Protein 3BWT (pdb70)

Structure (mmCIF, N/CA/C/O backbone):
data_3BWT
#
_entry.id   3BWT
#
_cell.length_a   54.188
_cell.length_b   137.657
_cell.length_c   137.542
_cell.angle_alpha   90.00
_cell.angle_beta   90.00
_cell.angle_gamma   90.00
#
_symmetry.space_group_name_H-M   'C 2 2 21'
#
loop_
_entity.id
_entity.type
_entity.pdbx_description
1 polymer 'Protein PUF4'
2 water water
#
loop_
_atom_site.group_PDB
_atom_site.id
_atom_site.type_symbol
_atom_site.label_atom_id
_atom_site.label_alt_id
_atom_site.label_comp_id
_atom_site.label_asym_id
_atom_site.label_entity_id
_atom_site.label_seq_id
_atom_site.pdbx_PDB_ins_code
_atom_site.Cartn_x
_atom_site.Cartn_y
_atom_site.Cartn_z
_atom_site.occupancy
_atom_site.B_iso_or_equiv
_atom_site.auth_seq_id
_atom_site.auth_comp_id
_atom_site.auth_asym_id
_atom_site.auth_atom_id
_atom_site.pdbx_PDB_model_num
ATOM 1 N N . SER A 1 1 ? 39.500 20.494 -4.535 1.00 47.05 554 SER A N 1
ATOM 2 C CA . SER A 1 1 ? 38.428 20.758 -5.487 1.00 57.99 554 SER A CA 1
ATOM 3 C C . SER A 1 1 ? 38.345 22.245 -5.843 1.00 67.37 554 SER A C 1
ATOM 4 O O . SER A 1 1 ? 39.230 23.032 -5.491 1.00 54.56 554 SER A O 1
ATOM 7 N N . ARG A 1 2 ? 37.275 22.619 -6.540 1.00 51.90 555 ARG A N 1
ATOM 8 C CA . ARG A 1 2 ? 37.060 24.000 -6.962 1.00 48.31 555 ARG A CA 1
ATOM 9 C C . ARG A 1 2 ? 36.919 24.984 -5.793 1.00 44.11 555 ARG A C 1
ATOM 10 O O . ARG A 1 2 ? 37.195 26.176 -5.936 1.00 37.59 555 ARG A O 1
ATOM 18 N N . PHE A 1 3 ? 36.487 24.488 -4.641 1.00 34.02 556 PHE A N 1
ATOM 19 C CA . PHE A 1 3 ? 36.101 25.374 -3.552 1.00 35.13 556 PHE A CA 1
ATOM 20 C C . PHE A 1 3 ? 37.074 25.335 -2.379 1.00 39.03 556 PHE A C 1
ATOM 21 O O . PHE A 1 3 ? 36.790 25.884 -1.312 1.00 44.98 556 PHE A O 1
ATOM 29 N N . ALA A 1 4 ? 38.216 24.683 -2.568 1.00 41.35 557 ALA A N 1
ATOM 30 C CA . ALA A 1 4 ? 39.182 24.514 -1.482 1.00 40.61 557 ALA A CA 1
ATOM 31 C C . ALA A 1 4 ? 39.755 25.848 -1.018 1.00 55.56 557 ALA A C 1
ATOM 32 O O . ALA A 1 4 ? 39.960 26.068 0.182 1.00 56.44 557 ALA A O 1
ATOM 34 N N . ASP A 1 5 ? 40.016 26.734 -1.975 1.00 43.58 558 ASP A N 1
ATOM 35 C CA . ASP A 1 5 ? 40.546 28.051 -1.667 1.00 39.19 558 ASP A CA 1
ATOM 36 C C . ASP A 1 5 ? 39.569 29.124 -2.094 1.00 40.15 558 ASP A C 1
ATOM 37 O O . ASP A 1 5 ? 39.973 30.144 -2.649 1.00 40.97 558 ASP A O 1
ATOM 42 N N . ALA A 1 6 ? 38.282 28.884 -1.860 1.00 34.80 559 ALA A N 1
ATOM 43 C CA . ALA A 1 6 ? 37.256 29.861 -2.213 1.00 27.35 559 ALA A CA 1
ATOM 44 C C . ALA A 1 6 ? 36.600 30.415 -0.963 1.00 26.67 559 ALA A C 1
ATOM 45 O O . ALA A 1 6 ? 36.832 29.931 0.148 1.00 28.66 559 ALA A O 1
ATOM 47 N N . VAL A 1 7 ? 35.774 31.431 -1.154 1.00 28.25 560 VAL A N 1
ATOM 48 C CA . VAL A 1 7 ? 35.263 32.219 -0.043 1.00 28.72 560 VAL A CA 1
ATOM 49 C C . VAL A 1 7 ? 33.784 32.559 -0.248 1.00 24.85 560 VAL A C 1
ATOM 50 O O . VAL A 1 7 ? 33.364 32.889 -1.351 1.00 24.56 560 VAL A O 1
ATOM 54 N N . LEU A 1 8 ? 32.996 32.460 0.815 1.00 22.62 561 LEU A N 1
ATOM 55 C CA . LEU A 1 8 ? 31.569 32.709 0.719 1.00 21.44 561 LEU A CA 1
ATOM 56 C C . LEU A 1 8 ? 31.296 33.984 -0.075 1.00 25.35 561 LEU A C 1
ATOM 57 O O . LEU A 1 8 ? 30.442 34.015 -0.964 1.00 25.40 561 LEU A O 1
ATOM 62 N N . ASP A 1 9 ? 32.042 35.037 0.234 1.00 33.94 562 ASP A N 1
ATOM 63 C CA . ASP A 1 9 ? 31.735 36.355 -0.309 1.00 31.02 562 ASP A CA 1
ATOM 64 C C . ASP A 1 9 ? 31.794 36.441 -1.830 1.00 27.65 562 ASP A C 1
ATOM 65 O O . ASP A 1 9 ? 31.176 37.316 -2.427 1.00 33.29 562 ASP A O 1
ATOM 70 N N . GLN A 1 10 ? 32.516 35.530 -2.466 1.00 29.62 563 GLN A N 1
ATOM 71 C CA . GLN A 1 10 ? 32.609 35.567 -3.918 1.00 23.32 563 GLN A CA 1
ATOM 72 C C . GLN A 1 10 ? 31.398 34.931 -4.570 1.00 24.45 563 GLN A C 1
ATOM 73 O O . GLN A 1 10 ? 31.238 34.991 -5.791 1.00 26.03 563 GLN A O 1
ATOM 79 N N . TYR A 1 11 ? 30.534 34.329 -3.763 1.00 23.11 564 TYR A N 1
ATOM 80 C CA . TYR A 1 11 ? 29.392 33.623 -4.336 1.00 28.50 564 TYR A CA 1
ATOM 81 C C . TYR A 1 11 ? 28.073 34.335 -4.090 1.00 26.92 564 TYR A C 1
ATOM 82 O O . TYR A 1 11 ? 27.038 33.939 -4.618 1.00 24.91 564 TYR A O 1
ATOM 91 N N . ILE A 1 12 ? 28.130 35.401 -3.299 1.00 28.10 565 ILE A N 1
ATOM 92 C CA . ILE A 1 12 ? 26.950 36.184 -2.991 1.00 22.18 565 ILE A CA 1
ATOM 93 C C . ILE A 1 12 ? 26.252 36.586 -4.272 1.00 23.72 565 ILE A C 1
ATOM 94 O O . ILE A 1 12 ? 26.861 37.176 -5.167 1.00 25.00 565 ILE A O 1
ATOM 99 N N . GLY A 1 13 ? 24.971 36.253 -4.358 1.00 25.54 566 GLY A N 1
ATOM 100 C CA . GLY A 1 13 ? 24.192 36.515 -5.555 1.00 25.98 566 GLY A CA 1
ATOM 101 C C . GLY A 1 13 ? 24.228 35.355 -6.529 1.00 26.99 566 GLY A C 1
ATOM 102 O O . GLY A 1 13 ? 23.608 35.405 -7.587 1.00 28.54 566 GLY A O 1
ATOM 103 N N . SER A 1 14 ? 24.943 34.297 -6.162 1.00 26.15 567 SER A N 1
ATOM 104 C CA . SER A 1 14 ? 25.086 33.136 -7.030 1.00 27.87 567 SER A CA 1
ATOM 105 C C . SER A 1 14 ? 25.075 31.850 -6.216 1.00 28.87 567 SER A C 1
ATOM 106 O O . SER A 1 14 ? 25.405 30.778 -6.721 1.00 29.38 567 SER A O 1
ATOM 109 N N . ILE A 1 15 ? 24.677 31.967 -4.956 1.00 28.23 568 ILE A N 1
ATOM 110 C CA . ILE A 1 15 ? 24.665 30.834 -4.035 1.00 26.55 568 ILE A CA 1
ATOM 111 C C . ILE A 1 15 ? 23.790 29.678 -4.518 1.00 28.12 568 ILE A C 1
ATOM 112 O O . ILE A 1 15 ? 24.172 28.509 -4.406 1.00 26.62 568 ILE A O 1
ATOM 117 N N . HIS A 1 16 ? 22.626 29.996 -5.070 1.00 27.34 569 HIS A N 1
ATOM 118 C CA . HIS A 1 16 ? 21.722 28.940 -5.510 1.00 25.43 569 HIS A CA 1
ATOM 119 C C . HIS A 1 16 ? 22.369 28.077 -6.576 1.00 27.68 569 HIS A C 1
ATOM 120 O O . HIS A 1 16 ? 22.155 26.868 -6.613 1.00 32.49 569 HIS A O 1
ATOM 127 N N . SER A 1 17 ? 23.160 28.695 -7.448 1.00 26.84 570 SER A N 1
ATOM 128 C CA . SER A 1 17 ? 23.776 27.951 -8.536 1.00 27.51 570 SER A CA 1
ATOM 129 C C . SER A 1 17 ? 24.719 26.874 -7.996 1.00 32.93 570 SER A C 1
ATOM 130 O O . SER A 1 17 ? 24.999 25.886 -8.668 1.00 38.96 570 SER A O 1
ATOM 133 N N . LEU A 1 18 ? 25.204 27.062 -6.774 1.00 31.56 571 LEU A N 1
ATOM 134 C CA . LEU A 1 18 ? 26.098 26.093 -6.155 1.00 27.43 571 LEU A CA 1
ATOM 135 C C . LEU A 1 18 ? 25.334 24.906 -5.587 1.00 29.91 571 LEU A C 1
ATOM 136 O O . LEU A 1 18 ? 25.926 23.868 -5.287 1.00 32.99 571 LEU A O 1
ATOM 141 N N . CYS A 1 19 ? 24.022 25.069 -5.426 1.00 28.59 572 CYS A N 1
ATOM 142 C CA . CYS A 1 19 ? 23.211 24.106 -4.682 1.00 24.96 572 CYS A CA 1
ATOM 143 C C . CYS A 1 19 ? 22.810 22.900 -5.525 1.00 38.56 572 CYS A C 1
ATOM 144 O O . CYS A 1 19 ? 22.155 21.973 -5.044 1.00 38.00 572 CYS A O 1
ATOM 147 N N . LYS A 1 20 ? 23.224 22.938 -6.787 1.00 36.75 573 LYS A N 1
ATOM 148 C CA . LYS A 1 20 ? 23.161 21.803 -7.693 1.00 53.66 573 LYS A CA 1
ATOM 149 C C . LYS A 1 20 ? 24.224 20.775 -7.303 1.00 51.23 573 LYS A C 1
ATOM 150 O O . LYS A 1 20 ? 23.917 19.668 -6.858 1.00 36.25 573 LYS A O 1
ATOM 156 N N . ASP A 1 21 ? 25.478 21.178 -7.497 1.00 49.17 574 ASP A N 1
ATOM 157 C CA . ASP A 1 21 ? 26.662 20.381 -7.208 1.00 27.65 574 ASP A CA 1
ATOM 158 C C . ASP A 1 21 ? 26.715 19.764 -5.836 1.00 30.33 574 ASP A C 1
ATOM 159 O O . ASP A 1 21 ? 26.275 20.349 -4.850 1.00 33.25 574 ASP A O 1
ATOM 164 N N . GLN A 1 22 ? 27.317 18.586 -5.790 1.00 28.72 575 GLN A N 1
ATOM 165 C CA . GLN A 1 22 ? 27.658 17.947 -4.545 1.00 29.15 575 GLN A CA 1
ATOM 166 C C . GLN A 1 22 ? 28.734 18.757 -3.859 1.00 32.76 575 GLN A C 1
ATOM 167 O O . GLN A 1 22 ? 28.718 18.933 -2.638 1.00 28.81 575 GLN A O 1
ATOM 173 N N . HIS A 1 23 ? 29.683 19.233 -4.660 1.00 37.00 576 HIS A N 1
ATOM 174 C CA . HIS A 1 23 ? 30.837 19.953 -4.139 1.00 30.76 576 HIS A CA 1
ATOM 175 C C . HIS A 1 23 ? 30.459 21.365 -3.706 1.00 29.83 576 HIS A C 1
ATOM 176 O O . HIS A 1 23 ? 30.928 21.852 -2.681 1.00 27.82 576 HIS A O 1
ATOM 183 N N . GLY A 1 24 ? 29.596 22.006 -4.485 1.00 28.91 577 GLY A N 1
ATOM 184 C CA . GLY A 1 24 ? 29.053 23.295 -4.112 1.00 26.38 577 GLY A CA 1
ATOM 185 C C . GLY A 1 24 ? 28.276 23.199 -2.816 1.00 25.45 577 GLY A C 1
ATOM 186 O O . GLY A 1 24 ? 28.442 24.026 -1.918 1.00 30.33 577 GLY A O 1
ATOM 187 N N . CYS A 1 25 ? 27.422 22.189 -2.716 1.00 22.56 578 CYS A N 1
ATOM 188 C CA . CYS A 1 25 ? 26.666 21.962 -1.491 1.00 23.39 578 CYS A CA 1
ATOM 189 C C . CYS A 1 25 ? 27.580 21.755 -0.290 1.00 24.05 578 CYS A C 1
ATOM 190 O O . CYS A 1 25 ? 27.351 22.323 0.781 1.00 23.22 578 CYS A O 1
ATOM 193 N N . ARG A 1 26 ? 28.616 20.944 -0.463 1.00 24.83 579 ARG A N 1
ATOM 194 C CA . ARG A 1 26 ? 29.500 20.635 0.654 1.00 26.81 579 ARG A CA 1
ATOM 195 C C . ARG A 1 26 ? 30.285 21.872 1.057 1.00 25.19 579 ARG A C 1
ATOM 196 O O . ARG A 1 26 ? 30.495 22.121 2.248 1.00 25.39 579 ARG A O 1
ATOM 204 N N . PHE A 1 27 ? 30.681 22.661 0.060 1.00 23.94 580 PHE A N 1
ATOM 205 C CA . PHE A 1 27 ? 31.286 23.965 0.305 1.00 23.18 580 PHE A CA 1
ATOM 206 C C . PHE A 1 27 ? 30.390 24.801 1.216 1.00 24.99 580 PHE A C 1
ATOM 207 O O . PHE A 1 27 ? 30.826 25.293 2.256 1.00 23.52 580 PHE A O 1
ATOM 215 N N . LEU A 1 28 ? 29.132 24.952 0.817 1.00 21.80 581 LEU A N 1
ATOM 216 C CA . LEU A 1 28 ? 28.181 25.740 1.576 1.00 19.88 581 LEU A CA 1
ATOM 217 C C . LEU A 1 28 ? 27.971 25.189 2.980 1.00 22.76 581 LEU A C 1
ATOM 218 O O . LEU A 1 28 ? 27.909 25.938 3.949 1.00 21.17 581 LEU A O 1
ATOM 223 N N . GLN A 1 29 ? 27.853 23.872 3.083 1.00 24.80 582 GLN A N 1
ATOM 224 C CA . GLN A 1 29 ? 27.630 23.242 4.367 1.00 22.23 582 GLN A CA 1
ATOM 225 C C . GLN A 1 29 ? 28.812 23.526 5.271 1.00 26.08 582 GLN A C 1
ATOM 226 O O . GLN A 1 29 ? 28.658 23.675 6.487 1.00 27.43 582 GLN A O 1
ATOM 232 N N . LYS A 1 30 ? 29.994 23.603 4.667 1.00 25.01 583 LYS A N 1
ATOM 233 C CA . LYS A 1 30 ? 31.209 23.923 5.398 1.00 23.78 583 LYS A CA 1
ATOM 234 C C . LYS A 1 30 ? 31.044 25.303 5.993 1.00 26.11 583 LYS A C 1
ATOM 235 O O . LYS A 1 30 ? 31.089 25.480 7.207 1.00 31.43 583 LYS A O 1
ATOM 241 N N . GLN A 1 31 ? 30.832 26.276 5.115 1.00 27.96 584 GLN A N 1
ATOM 242 C CA . GLN A 1 31 ? 30.601 27.659 5.507 1.00 28.32 584 GLN A CA 1
ATOM 243 C C . GLN A 1 31 ? 29.552 27.801 6.610 1.00 29.20 584 GLN A C 1
ATOM 244 O O . GLN A 1 31 ? 29.722 28.580 7.544 1.00 31.56 584 GLN A O 1
ATOM 250 N N . LEU A 1 32 ? 28.464 27.050 6.501 1.00 29.34 585 LEU A N 1
ATOM 251 C CA . LEU A 1 32 ? 27.443 27.063 7.538 1.00 30.81 585 LEU A CA 1
ATOM 252 C C . LEU A 1 32 ? 28.029 26.597 8.870 1.00 38.60 585 LEU A C 1
ATOM 253 O O . LEU A 1 32 ? 27.718 27.144 9.933 1.00 37.04 585 LEU A O 1
ATOM 258 N N . ASP A 1 33 ? 28.895 25.592 8.801 1.00 32.63 586 ASP A N 1
ATOM 259 C CA . ASP A 1 33 ? 29.447 24.986 10.002 1.00 35.96 586 ASP A CA 1
ATOM 260 C C . ASP A 1 33 ? 30.425 25.910 10.713 1.00 36.42 586 ASP A C 1
ATOM 261 O O . ASP A 1 33 ? 30.642 25.774 11.914 1.00 52.13 586 ASP A O 1
ATOM 266 N N . ILE A 1 34 ? 31.012 26.856 9.989 1.00 41.01 587 ILE A N 1
ATOM 267 C CA . ILE A 1 34 ? 32.067 27.669 10.594 1.00 44.52 587 ILE A CA 1
ATOM 268 C C . ILE A 1 34 ? 31.820 29.178 10.732 1.00 34.09 587 ILE A C 1
ATOM 269 O O . ILE A 1 34 ? 32.460 29.817 11.565 1.00 42.66 587 ILE A O 1
ATOM 274 N N . LEU A 1 35 ? 30.900 29.747 9.956 1.00 29.35 588 LEU A N 1
ATOM 275 C CA . LEU A 1 35 ? 30.733 31.210 9.963 1.00 31.63 588 LEU A CA 1
ATOM 276 C C . LEU A 1 35 ? 30.016 31.833 11.181 1.00 37.73 588 LEU A C 1
ATOM 277 O O . LEU A 1 35 ? 30.543 32.781 11.776 1.00 48.61 588 LEU A O 1
ATOM 282 N N . GLY A 1 36 ? 28.814 31.380 11.530 1.00 24.11 589 GLY A N 1
ATOM 283 C CA . GLY A 1 36 ? 27.942 30.631 10.663 1.00 26.39 589 GLY A CA 1
ATOM 284 C C . GLY A 1 36 ? 26.806 31.587 10.357 1.00 26.44 589 GLY A C 1
ATOM 285 O O . GLY A 1 36 ? 26.340 31.678 9.225 1.00 29.13 589 GLY A O 1
ATOM 286 N N . SER A 1 37 ? 26.389 32.338 11.369 1.00 23.27 590 SER A N 1
ATOM 287 C CA . SER A 1 37 ? 25.301 33.298 11.217 1.00 24.46 590 SER A CA 1
ATOM 288 C C . SER A 1 37 ? 25.282 34.036 9.863 1.00 26.28 590 SER A C 1
ATOM 289 O O . SER A 1 37 ? 24.247 34.057 9.183 1.00 23.04 590 SER A O 1
ATOM 292 N N . LYS A 1 38 ? 26.400 34.632 9.481 1.00 24.16 591 LYS A N 1
ATOM 293 C CA . LYS A 1 38 ? 26.420 35.321 8.188 1.00 23.55 591 LYS A CA 1
ATOM 294 C C . LYS A 1 38 ? 26.214 34.338 7.052 1.00 24.30 591 LYS A C 1
ATOM 295 O O . LYS A 1 38 ? 25.588 34.674 6.051 1.00 27.97 591 LYS A O 1
ATOM 301 N N . ALA A 1 39 ? 26.739 33.136 7.198 1.00 27.48 592 ALA A N 1
ATOM 302 C CA . ALA A 1 39 ? 26.547 32.091 6.198 1.00 23.05 592 ALA A CA 1
ATOM 303 C C . ALA A 1 39 ? 25.075 31.701 6.126 1.00 21.57 592 ALA A C 1
ATOM 304 O O . ALA A 1 39 ? 24.505 31.630 5.037 1.00 23.59 592 ALA A O 1
ATOM 306 N N . ALA A 1 40 ? 24.463 31.472 7.288 1.00 20.25 593 ALA A N 1
ATOM 307 C CA . ALA A 1 40 ? 23.044 31.121 7.372 1.00 20.11 593 ALA A CA 1
ATOM 308 C C . ALA A 1 40 ? 22.151 32.183 6.727 1.00 22.68 593 ALA A C 1
ATOM 309 O O . ALA A 1 40 ? 21.191 31.856 6.031 1.00 20.14 593 ALA A O 1
ATOM 311 N N . ASP A 1 41 ? 22.469 33.454 6.959 1.00 21.93 594 ASP A N 1
ATOM 312 C CA . ASP A 1 41 ? 21.681 34.541 6.397 1.00 19.84 594 ASP A CA 1
ATOM 313 C C . ASP A 1 41 ? 21.783 34.547 4.877 1.00 20.46 594 ASP A C 1
ATOM 314 O O . ASP A 1 41 ? 20.781 34.556 4.166 1.00 21.04 594 ASP A O 1
ATOM 319 N N . ALA A 1 42 ? 23.014 34.563 4.388 1.00 19.44 595 ALA A N 1
ATOM 320 C CA . ALA A 1 42 ? 23.266 34.653 2.965 1.00 20.01 595 ALA A CA 1
ATOM 321 C C . ALA A 1 42 ? 22.620 33.480 2.248 1.00 22.45 595 ALA A C 1
ATOM 322 O O . ALA A 1 42 ? 21.990 33.633 1.195 1.00 23.15 595 ALA A O 1
ATOM 324 N N . ILE A 1 43 ? 22.787 32.300 2.827 1.00 20.31 596 ILE A N 1
ATOM 325 C CA . ILE A 1 43 ? 22.285 31.091 2.209 1.00 20.16 596 ILE A CA 1
ATOM 326 C C . ILE A 1 43 ? 20.766 31.001 2.339 1.00 19.76 596 ILE A C 1
ATOM 327 O O . ILE A 1 43 ? 20.083 30.576 1.411 1.00 19.20 596 ILE A O 1
ATOM 332 N N . PHE A 1 44 ? 20.238 31.430 3.477 1.00 19.89 597 PHE A N 1
ATOM 333 C CA . PHE A 1 44 ? 18.794 31.493 3.661 1.00 20.45 597 PHE A CA 1
ATOM 334 C C . PHE A 1 44 ? 18.157 32.416 2.625 1.00 20.14 597 PHE A C 1
ATOM 335 O O . PHE A 1 44 ? 17.169 32.058 1.983 1.00 22.70 597 PHE A O 1
ATOM 343 N N . GLU A 1 45 ? 18.718 33.602 2.453 1.00 18.93 598 GLU A N 1
ATOM 344 C CA . GLU A 1 45 ? 18.127 34.557 1.523 1.00 19.99 598 GLU A CA 1
ATOM 345 C C . GLU A 1 45 ? 18.131 34.071 0.073 1.00 19.43 598 GLU A C 1
ATOM 346 O O . GLU A 1 45 ? 17.193 34.336 -0.673 1.00 19.18 598 GLU A O 1
ATOM 352 N N . GLU A 1 46 ? 19.181 33.361 -0.327 1.00 19.85 599 GLU A N 1
ATOM 353 C CA . GLU A 1 46 ? 19.299 32.927 -1.718 1.00 19.96 599 GLU A CA 1
ATOM 354 C C . GLU A 1 46 ? 18.692 31.557 -2.031 1.00 19.29 599 GLU A C 1
ATOM 355 O O . GLU A 1 46 ? 18.584 31.194 -3.200 1.00 22.04 599 GLU A O 1
ATOM 361 N N . THR A 1 47 ? 18.290 30.804 -1.008 1.00 18.07 600 THR A N 1
ATOM 362 C CA . THR A 1 47 ? 17.693 29.491 -1.242 1.00 18.10 600 THR A CA 1
ATOM 363 C C . THR A 1 47 ? 16.265 29.341 -0.712 1.00 18.74 600 THR A C 1
ATOM 364 O O . THR A 1 47 ? 15.609 28.352 -0.995 1.00 18.64 600 THR A O 1
ATOM 368 N N . LYS A 1 48 ? 15.775 30.311 0.048 1.00 18.86 601 LYS A N 1
ATOM 369 C CA . LYS A 1 48 ? 14.442 30.186 0.624 1.00 18.98 601 LYS A CA 1
ATOM 370 C C . LYS A 1 48 ? 13.338 29.923 -0.414 1.00 21.05 601 LYS A C 1
ATOM 371 O O . LYS A 1 48 ? 12.402 29.159 -0.172 1.00 23.24 601 LYS A O 1
ATOM 377 N N . ASP A 1 49 ? 13.443 30.543 -1.576 1.00 21.38 602 ASP A N 1
ATOM 378 C CA . ASP A 1 49 ? 12.390 30.405 -2.562 1.00 22.22 602 ASP A CA 1
ATOM 379 C C . ASP A 1 49 ? 12.386 29.030 -3.211 1.00 25.67 602 ASP A C 1
ATOM 380 O O . ASP A 1 49 ? 11.425 28.637 -3.874 1.00 23.55 602 ASP A O 1
ATOM 385 N N . TYR A 1 50 ? 13.466 28.296 -3.003 1.00 23.48 603 TYR A N 1
ATOM 386 C CA . TYR A 1 50 ? 13.644 27.024 -3.665 1.00 21.96 603 TYR A CA 1
ATOM 387 C C . TYR A 1 50 ? 13.784 25.873 -2.672 1.00 22.20 603 TYR A C 1
ATOM 388 O O . TYR A 1 50 ? 14.316 24.824 -3.011 1.00 21.45 603 TYR A O 1
ATOM 397 N N . THR A 1 51 ? 13.291 26.059 -1.450 1.00 19.34 604 THR A N 1
ATOM 398 C CA . THR A 1 51 ? 13.517 25.054 -0.425 1.00 19.63 604 THR A CA 1
ATOM 399 C C . THR A 1 51 ? 12.970 23.691 -0.846 1.00 19.04 604 THR A C 1
ATOM 400 O O . THR A 1 51 ? 13.646 22.682 -0.675 1.00 21.71 604 THR A O 1
ATOM 404 N N . VAL A 1 52 ? 11.770 23.656 -1.420 1.00 18.97 605 VAL A N 1
ATOM 405 C CA . VAL A 1 52 ? 11.163 22.385 -1.805 1.00 18.80 605 VAL A CA 1
ATOM 406 C C . VAL A 1 52 ? 12.050 21.653 -2.802 1.00 19.16 605 VAL A C 1
ATOM 407 O O . VAL A 1 52 ? 12.287 20.442 -2.703 1.00 20.36 605 VAL A O 1
ATOM 411 N N . GLU A 1 53 ? 12.588 22.383 -3.742 1.00 19.71 606 GLU A N 1
ATOM 412 C CA . GLU A 1 53 ? 13.371 21.763 -4.745 1.00 21.63 606 GLU A CA 1
ATOM 413 C C . GLU A 1 53 ? 14.735 21.378 -4.311 1.00 20.38 606 GLU A C 1
ATOM 414 O O . GLU A 1 53 ? 15.289 20.468 -4.822 1.00 24.66 606 GLU A O 1
ATOM 420 N N . LEU A 1 54 ? 15.253 22.052 -3.320 1.00 18.55 607 LEU A N 1
ATOM 421 C CA . LEU A 1 54 ? 16.521 21.664 -2.725 1.00 18.87 607 LEU A CA 1
ATOM 422 C C . LEU A 1 54 ? 16.342 20.554 -1.704 1.00 18.65 607 LEU A C 1
ATOM 423 O O . LEU A 1 54 ? 17.273 19.803 -1.438 1.00 19.53 607 LEU A O 1
ATOM 428 N N . MET A 1 55 ? 15.144 20.449 -1.141 1.00 18.61 608 MET A N 1
ATOM 429 C CA . MET A 1 55 ? 14.847 19.424 -0.145 1.00 18.27 608 MET A CA 1
ATOM 430 C C . MET A 1 55 ? 14.755 18.059 -0.788 1.00 18.89 608 MET A C 1
ATOM 431 O O . MET A 1 55 ? 15.130 17.050 -0.194 1.00 22.37 608 MET A O 1
ATOM 436 N N . THR A 1 56 ? 14.228 18.034 -2.005 1.00 18.57 609 THR A N 1
ATOM 437 C CA . THR A 1 56 ? 14.002 16.792 -2.720 1.00 17.93 609 THR A CA 1
ATOM 438 C C . THR A 1 56 ? 15.155 16.533 -3.689 1.00 18.73 609 THR A C 1
ATOM 439 O O . THR A 1 56 ? 15.052 15.718 -4.610 1.00 19.41 609 THR A O 1
ATOM 443 N N . ASP A 1 57 ? 16.260 17.235 -3.474 1.00 18.27 610 ASP A N 1
ATOM 444 C CA . ASP A 1 57 ? 17.424 17.094 -4.336 1.00 17.53 610 ASP A CA 1
ATOM 445 C C . ASP A 1 57 ? 18.457 16.205 -3.677 1.00 18.61 610 ASP A C 1
ATOM 446 O O . ASP A 1 57 ? 18.587 16.196 -2.445 1.00 20.22 610 ASP A O 1
ATOM 451 N N . SER A 1 58 ? 19.208 15.468 -4.486 1.00 17.45 611 SER A N 1
ATOM 452 C CA . SER A 1 58 ? 20.094 14.445 -3.942 1.00 18.54 611 SER A CA 1
ATOM 453 C C . SER A 1 58 ? 21.235 15.001 -3.085 1.00 18.39 611 SER A C 1
ATOM 454 O O . SER A 1 58 ? 21.668 14.350 -2.144 1.00 18.40 611 SER A O 1
ATOM 457 N N . PHE A 1 59 ? 21.718 16.200 -3.414 1.00 20.22 612 PHE A N 1
ATOM 458 C CA . PHE A 1 59 ? 22.760 16.869 -2.630 1.00 18.61 612 PHE A CA 1
ATOM 459 C C . PHE A 1 59 ? 22.204 18.041 -1.845 1.00 18.69 612 PHE A C 1
ATOM 460 O O . PHE A 1 59 ? 22.652 18.317 -0.726 1.00 19.44 612 PHE A O 1
ATOM 468 N N . GLY A 1 60 ? 21.227 18.721 -2.441 1.00 18.34 613 GLY A N 1
ATOM 469 C CA . GLY A 1 60 ? 20.620 19.899 -1.852 1.00 17.93 613 GLY A CA 1
ATOM 470 C C . GLY A 1 60 ? 19.947 19.604 -0.527 1.00 20.91 613 GLY A C 1
ATOM 471 O O . GLY A 1 60 ? 19.947 20.437 0.386 1.00 20.73 613 GLY A O 1
ATOM 472 N N . ASN A 1 61 ? 19.365 18.417 -0.407 1.00 19.88 614 ASN A N 1
ATOM 473 C CA . ASN A 1 61 ? 18.687 18.078 0.831 1.00 18.74 614 ASN A CA 1
ATOM 474 C C . ASN A 1 61 ? 19.627 18.191 2.029 1.00 20.10 614 ASN A C 1
ATOM 475 O O . ASN A 1 61 ? 19.211 18.637 3.099 1.00 19.37 614 ASN A O 1
ATOM 480 N N . TYR A 1 62 ? 20.893 17.808 1.848 1.00 21.75 615 TYR A N 1
ATOM 481 C CA . TYR A 1 62 ? 21.847 17.804 2.968 1.00 24.23 615 TYR A CA 1
ATOM 482 C C . TYR A 1 62 ? 22.203 19.216 3.399 1.00 19.96 615 TYR A C 1
ATOM 483 O O . TYR A 1 62 ? 22.456 19.468 4.575 1.00 21.76 615 TYR A O 1
ATOM 492 N N . LEU A 1 63 ? 22.226 20.115 2.424 1.00 18.16 616 LEU A N 1
ATOM 493 C CA . LEU A 1 63 ? 22.417 21.527 2.650 1.00 18.03 616 LEU A CA 1
ATOM 494 C C . LEU A 1 63 ? 21.284 22.096 3.495 1.00 20.54 616 LEU A C 1
ATOM 495 O O . LEU A 1 63 ? 21.526 22.712 4.533 1.00 20.05 616 LEU A O 1
ATOM 500 N N . ILE A 1 64 ? 20.047 21.894 3.054 1.00 19.37 617 ILE A N 1
ATOM 501 C CA . ILE A 1 64 ? 18.903 22.388 3.813 1.00 19.57 617 ILE A CA 1
ATOM 502 C C . ILE A 1 64 ? 18.891 21.828 5.239 1.00 19.18 617 ILE A C 1
ATOM 503 O O . ILE A 1 64 ? 18.545 22.530 6.183 1.00 18.92 617 ILE A O 1
ATOM 508 N N . GLN A 1 65 ? 19.279 20.565 5.392 1.00 20.93 618 GLN A N 1
ATOM 509 C CA . GLN A 1 65 ? 19.403 19.952 6.712 1.00 18.52 618 GLN A CA 1
ATOM 510 C C . GLN A 1 65 ? 20.392 20.728 7.559 1.00 20.53 618 GLN A C 1
ATOM 511 O O . GLN A 1 65 ? 20.152 20.982 8.740 1.00 20.16 618 GLN A O 1
ATOM 517 N N . LYS A 1 66 ? 21.516 21.088 6.949 1.00 18.90 619 LYS A N 1
ATOM 518 C CA . LYS A 1 66 ? 22.548 21.823 7.644 1.00 19.63 619 LYS A CA 1
ATOM 519 C C . LYS A 1 66 ? 22.030 23.233 7.921 1.00 22.06 619 LYS A C 1
ATOM 520 O O . LYS A 1 66 ? 22.189 23.764 9.023 1.00 25.24 619 LYS A O 1
ATOM 526 N N . LEU A 1 67 ? 21.382 23.815 6.919 1.00 23.16 620 LEU A N 1
ATOM 527 C CA . LEU A 1 67 ? 20.806 25.153 7.022 1.00 21.35 620 LEU A CA 1
ATOM 528 C C . LEU A 1 67 ? 19.805 25.227 8.155 1.00 20.38 620 LEU A C 1
ATOM 529 O O . LEU A 1 67 ? 19.797 26.184 8.920 1.00 20.45 620 LEU A O 1
ATOM 534 N N . LEU A 1 68 ? 18.961 24.206 8.259 1.00 21.05 621 LEU A N 1
ATOM 535 C CA . LEU A 1 68 ? 17.957 24.155 9.316 1.00 20.85 621 LEU A CA 1
ATOM 536 C C . LEU A 1 68 ? 18.563 24.225 10.733 1.00 23.77 621 LEU A C 1
ATOM 537 O O . LEU A 1 68 ? 18.013 24.880 11.618 1.00 29.75 621 LEU A O 1
ATOM 542 N N . GLU A 1 69 ? 19.692 23.563 10.951 1.00 23.00 622 GLU A N 1
ATOM 543 C CA . GLU A 1 69 ? 20.321 23.607 12.266 1.00 28.91 622 GLU A CA 1
ATOM 544 C C . GLU A 1 69 ? 20.824 25.005 12.588 1.00 26.78 622 GLU A C 1
ATOM 545 O O . GLU A 1 69 ? 20.725 25.462 13.720 1.00 36.31 622 GLU A O 1
ATOM 551 N N . GLU A 1 70 ? 21.349 25.685 11.577 1.00 28.32 623 GLU A N 1
ATOM 552 C CA . GLU A 1 70 ? 22.190 26.856 11.805 1.00 32.54 623 GLU A CA 1
ATOM 553 C C . GLU A 1 70 ? 21.438 28.181 11.709 1.00 32.58 623 GLU A C 1
ATOM 554 O O . GLU A 1 70 ? 21.939 29.226 12.135 1.00 28.28 623 GLU A O 1
ATOM 560 N N . VAL A 1 71 ? 20.229 28.109 11.162 1.00 33.42 624 VAL A N 1
ATOM 561 C CA . VAL A 1 71 ? 19.390 29.264 10.857 1.00 25.97 624 VAL A CA 1
ATOM 562 C C . VAL A 1 71 ? 18.662 29.720 12.137 1.00 28.22 624 VAL A C 1
ATOM 563 O O . VAL A 1 71 ? 18.575 28.941 13.096 1.00 28.41 624 VAL A O 1
ATOM 567 N N . THR A 1 72 ? 18.162 30.961 12.190 1.00 22.30 625 THR A N 1
ATOM 568 C CA . THR A 1 72 ? 17.466 31.407 13.416 1.00 22.51 625 THR A CA 1
ATOM 569 C C . THR A 1 72 ? 16.058 30.864 13.454 1.00 21.51 625 THR A C 1
ATOM 570 O O . THR A 1 72 ? 15.597 30.253 12.500 1.00 21.56 625 THR A O 1
ATOM 574 N N . THR A 1 73 ? 15.359 31.105 14.554 1.00 25.32 626 THR A N 1
ATOM 575 C CA . THR A 1 73 ? 13.976 30.658 14.634 1.00 28.23 626 THR A CA 1
ATOM 576 C C . THR A 1 73 ? 13.093 31.399 13.629 1.00 26.84 626 THR A C 1
ATOM 577 O O . THR A 1 73 ? 12.200 30.808 13.021 1.00 23.75 626 THR A O 1
ATOM 581 N N . GLU A 1 74 ? 13.359 32.686 13.438 1.00 22.96 627 GLU A N 1
ATOM 582 C CA . GLU A 1 74 ? 12.592 33.458 12.482 1.00 22.97 627 GLU A CA 1
ATOM 583 C C . GLU A 1 74 ? 12.746 32.831 11.104 1.00 26.57 627 GLU A C 1
ATOM 584 O O . GLU A 1 74 ? 11.764 32.604 10.395 1.00 22.72 627 GLU A O 1
ATOM 590 N N . GLN A 1 75 ? 13.987 32.547 10.729 1.00 27.17 628 GLN A N 1
ATOM 591 C CA . GLN A 1 75 ? 14.264 32.007 9.409 1.00 19.03 628 GLN A CA 1
ATOM 592 C C . GLN A 1 75 ? 13.681 30.609 9.272 1.00 19.10 628 GLN A C 1
ATOM 593 O O . GLN A 1 75 ? 13.055 30.281 8.262 1.00 19.10 628 GLN A O 1
ATOM 599 N N . ARG A 1 76 ? 13.871 29.795 10.302 1.00 18.55 629 ARG A N 1
ATOM 600 C CA . ARG A 1 76 ? 13.352 28.443 10.294 1.00 19.32 629 ARG A CA 1
ATOM 601 C C . ARG A 1 76 ? 11.852 28.434 10.051 1.00 23.59 629 ARG A C 1
ATOM 602 O O . ARG A 1 76 ? 11.339 27.591 9.306 1.00 26.88 629 ARG A O 1
ATOM 610 N N . ILE A 1 77 ? 11.147 29.369 10.676 1.00 20.76 630 ILE A N 1
ATOM 611 C CA . ILE A 1 77 ? 9.698 29.445 10.524 1.00 21.70 630 ILE A CA 1
ATOM 612 C C . ILE A 1 77 ? 9.291 29.784 9.094 1.00 23.32 630 ILE A C 1
ATOM 613 O O . ILE A 1 77 ? 8.227 29.363 8.626 1.00 27.04 630 ILE A O 1
ATOM 618 N N . VAL A 1 78 ? 10.144 30.528 8.395 1.00 19.81 631 VAL A N 1
ATOM 619 C CA . VAL A 1 78 ? 9.871 30.882 7.013 1.00 22.22 631 VAL A CA 1
ATOM 620 C C . VAL A 1 78 ? 10.071 29.665 6.118 1.00 23.73 631 VAL A C 1
ATOM 621 O O . VAL A 1 78 ? 9.262 29.397 5.226 1.00 24.54 631 VAL A O 1
ATOM 625 N N . LEU A 1 79 ? 11.154 28.931 6.353 1.00 20.29 632 LEU A N 1
ATOM 626 C CA . LEU A 1 79 ? 11.405 27.713 5.599 1.00 19.44 632 LEU A CA 1
ATOM 627 C C . LEU A 1 79 ? 10.257 26.734 5.801 1.00 23.05 632 LEU A C 1
ATOM 628 O O . LEU A 1 79 ? 9.837 26.052 4.857 1.00 25.66 632 LEU A O 1
ATOM 633 N N . THR A 1 80 ? 9.737 26.675 7.024 1.00 21.28 633 THR A N 1
ATOM 634 C CA . THR A 1 80 ? 8.619 25.783 7.318 1.00 24.08 633 THR A CA 1
ATOM 635 C C . THR A 1 80 ? 7.380 26.235 6.556 1.00 21.77 633 THR A C 1
ATOM 636 O O . THR A 1 80 ? 6.671 25.414 5.980 1.00 21.44 633 THR A O 1
ATOM 640 N N . LYS A 1 81 ? 7.115 27.538 6.551 1.00 22.55 634 LYS A N 1
ATOM 641 C CA . LYS A 1 81 ? 5.904 28.040 5.895 1.00 28.75 634 LYS A CA 1
ATOM 642 C C . LYS A 1 81 ? 5.910 27.817 4.386 1.00 21.71 634 LYS A C 1
ATOM 643 O O . LYS A 1 81 ? 4.879 27.504 3.799 1.00 25.75 634 LYS A O 1
ATOM 649 N N . ILE A 1 82 ? 7.075 27.963 3.771 1.00 19.58 635 ILE A N 1
ATOM 650 C CA . ILE A 1 82 ? 7.208 27.821 2.333 1.00 19.96 635 ILE A CA 1
ATOM 651 C C . ILE A 1 82 ? 7.074 26.366 1.916 1.00 22.96 635 ILE A C 1
ATOM 652 O O . ILE A 1 82 ? 6.429 26.047 0.905 1.00 21.07 635 ILE A O 1
ATOM 657 N N . SER A 1 83 ? 7.678 25.477 2.700 1.00 22.56 636 SER A N 1
ATOM 658 C CA . SER A 1 83 ? 7.679 24.062 2.347 1.00 20.40 636 SER A CA 1
ATOM 659 C C . SER A 1 83 ? 6.393 23.339 2.736 1.00 18.52 636 SER A C 1
ATOM 660 O O . SER A 1 83 ? 6.026 22.360 2.091 1.00 19.32 636 SER A O 1
ATOM 663 N N . SER A 1 84 ? 5.697 23.841 3.755 1.00 18.19 637 SER A N 1
ATOM 664 C CA . SER A 1 84 ? 4.569 23.116 4.356 1.00 18.80 637 SER A CA 1
ATOM 665 C C . SER A 1 84 ? 3.473 22.655 3.391 1.00 18.11 637 SER A C 1
ATOM 666 O O . SER A 1 84 ? 2.921 21.577 3.568 1.00 20.74 637 SER A O 1
ATOM 669 N N . PRO A 1 85 ? 3.141 23.470 2.382 1.00 18.82 638 PRO A N 1
ATOM 670 C CA . PRO A 1 85 ? 2.134 23.049 1.399 1.00 18.03 638 PRO A CA 1
ATOM 671 C C . PRO A 1 85 ? 2.612 21.903 0.494 1.00 18.07 638 PRO A C 1
ATOM 672 O O . PRO A 1 85 ? 1.835 21.364 -0.289 1.00 17.55 638 PRO A O 1
ATOM 676 N N . HIS A 1 86 ? 3.879 21.535 0.596 1.00 17.45 639 HIS A N 1
ATOM 677 C CA . HIS A 1 86 ? 4.425 20.532 -0.296 1.00 17.31 639 HIS A CA 1
ATOM 678 C C . HIS A 1 86 ? 4.972 19.337 0.468 1.00 17.76 639 HIS A C 1
ATOM 679 O O . HIS A 1 86 ? 5.827 18.606 -0.020 1.00 16.23 639 HIS A O 1
ATOM 686 N N . PHE A 1 87 ? 4.458 19.142 1.672 1.00 17.49 640 PHE A N 1
ATOM 687 C CA . PHE A 1 87 ? 4.970 18.103 2.541 1.00 17.73 640 PHE A CA 1
ATOM 688 C C . PHE A 1 87 ? 4.798 16.712 1.952 1.00 17.72 640 PHE A C 1
ATOM 689 O O . PHE A 1 87 ? 5.665 15.866 2.127 1.00 19.01 640 PHE A O 1
ATOM 697 N N . VAL A 1 88 ? 3.695 16.474 1.248 1.00 17.68 641 VAL A N 1
ATOM 698 C CA . VAL A 1 88 ? 3.469 15.166 0.634 1.00 17.51 641 VAL A CA 1
ATOM 699 C C . VAL A 1 88 ? 4.538 14.887 -0.414 1.00 17.53 641 VAL A C 1
ATOM 700 O O . VAL A 1 88 ? 5.169 13.834 -0.418 1.00 17.58 641 VAL A O 1
ATOM 704 N N . GLU A 1 89 ? 4.735 15.846 -1.305 1.00 18.51 642 GLU A N 1
ATOM 705 C CA . GLU A 1 89 ? 5.749 15.719 -2.332 1.00 18.25 642 GLU A CA 1
ATOM 706 C C . GLU A 1 89 ? 7.109 15.449 -1.704 1.00 17.04 642 GLU A C 1
ATOM 707 O O . GLU A 1 89 ? 7.856 14.592 -2.167 1.00 16.23 642 GLU A O 1
ATOM 713 N N . ILE A 1 90 ? 7.422 16.190 -0.648 1.00 16.96 643 ILE A N 1
ATOM 714 C CA . ILE A 1 90 ? 8.718 16.095 0.007 1.00 16.23 643 ILE A CA 1
ATOM 715 C C . ILE A 1 90 ? 8.881 14.765 0.733 1.00 16.23 643 ILE A C 1
ATOM 716 O O . ILE A 1 90 ? 9.945 14.159 0.687 1.00 16.23 643 ILE A O 1
ATOM 721 N N . SER A 1 91 ? 7.819 14.314 1.389 1.00 16.23 644 SER A N 1
ATOM 722 C CA . SER A 1 91 ? 7.839 13.075 2.155 1.00 16.23 644 SER A CA 1
ATOM 723 C C . SER A 1 91 ? 7.950 11.817 1.293 1.00 21.26 644 SER A C 1
ATOM 724 O O . SER A 1 91 ? 8.443 10.790 1.758 1.00 22.35 644 SER A O 1
ATOM 727 N N . LEU A 1 92 ? 7.479 11.889 0.049 1.00 17.06 645 LEU A N 1
ATOM 728 C CA . LEU A 1 92 ? 7.527 10.744 -0.842 1.00 16.23 645 LEU A CA 1
ATOM 729 C C . LEU A 1 92 ? 8.925 10.561 -1.427 1.00 16.23 645 LEU A C 1
ATOM 730 O O . LEU A 1 92 ? 9.291 9.460 -1.846 1.00 16.23 645 LEU A O 1
ATOM 735 N N . ASN A 1 93 ? 9.699 11.640 -1.421 1.00 16.23 646 ASN A N 1
ATOM 736 C CA . ASN A 1 93 ? 11.049 11.673 -1.975 1.00 16.23 646 ASN A CA 1
ATOM 737 C C . ASN A 1 93 ? 12.084 11.117 -0.997 1.00 17.80 646 ASN A C 1
ATOM 738 O O . ASN A 1 93 ? 12.044 11.413 0.201 1.00 16.23 646 ASN A O 1
ATOM 743 N N . PRO A 1 94 ? 13.024 10.309 -1.504 1.00 17.11 647 PRO A N 1
ATOM 744 C CA . PRO A 1 94 ? 14.013 9.675 -0.629 1.00 17.11 647 PRO A CA 1
ATOM 745 C C . PRO A 1 94 ? 14.818 10.716 0.153 1.00 17.54 647 PRO A C 1
ATOM 746 O O . PRO A 1 94 ? 15.230 10.449 1.278 1.00 17.93 647 PRO A O 1
ATOM 750 N N . HIS A 1 95 ? 15.028 11.884 -0.447 1.00 16.23 648 HIS A N 1
ATOM 751 C CA . HIS A 1 95 ? 15.798 12.962 0.163 1.00 18.04 648 HIS A CA 1
ATOM 752 C C . HIS A 1 95 ? 14.897 13.919 0.939 1.00 18.79 648 HIS A C 1
ATOM 753 O O . HIS A 1 95 ? 15.154 14.219 2.104 1.00 20.03 648 HIS A O 1
ATOM 760 N N . GLY A 1 96 ? 13.846 14.395 0.279 1.00 17.21 649 GLY A N 1
ATOM 761 C CA . GLY A 1 96 ? 12.797 15.137 0.940 1.00 17.04 649 GLY A CA 1
ATOM 762 C C . GLY A 1 96 ? 12.440 14.600 2.319 1.00 18.15 649 GLY A C 1
ATOM 763 O O . GLY A 1 96 ? 12.331 15.366 3.278 1.00 19.03 649 GLY A O 1
ATOM 764 N N . THR A 1 97 ? 12.258 13.290 2.433 1.00 17.23 650 THR A N 1
ATOM 765 C CA . THR A 1 97 ? 11.931 12.700 3.719 1.00 17.86 650 THR A CA 1
ATOM 766 C C . THR A 1 97 ? 13.042 12.910 4.747 1.00 19.28 650 THR A C 1
ATOM 767 O O . THR A 1 97 ? 12.778 13.005 5.934 1.00 18.39 650 THR A O 1
ATOM 771 N N . ARG A 1 98 ? 14.290 12.973 4.304 1.00 19.47 651 ARG A N 1
ATOM 772 C CA . ARG A 1 98 ? 15.376 13.181 5.256 1.00 21.35 651 ARG A CA 1
ATOM 773 C C . ARG A 1 98 ? 15.473 14.651 5.669 1.00 24.65 651 ARG A C 1
ATOM 774 O O . ARG A 1 98 ? 15.705 14.973 6.841 1.00 22.74 651 ARG A O 1
ATOM 782 N N . ALA A 1 99 ? 15.258 15.541 4.709 1.00 22.04 652 ALA A N 1
ATOM 783 C CA . ALA A 1 99 ? 15.265 16.961 4.998 1.00 19.57 652 ALA A CA 1
ATOM 784 C C . ALA A 1 99 ? 14.107 17.314 5.927 1.00 19.34 652 ALA A C 1
ATOM 785 O O . ALA A 1 99 ? 14.242 18.156 6.804 1.00 20.27 652 ALA A O 1
ATOM 787 N N . LEU A 1 100 ? 12.965 16.667 5.729 1.00 20.25 653 LEU A N 1
ATOM 788 C CA . LEU A 1 100 ? 11.760 17.014 6.475 1.00 18.98 653 LEU A CA 1
ATOM 789 C C . LEU A 1 100 ? 11.789 16.428 7.882 1.00 20.12 653 LEU A C 1
ATOM 790 O O . LEU A 1 100 ? 11.163 16.962 8.797 1.00 19.55 653 LEU A O 1
ATOM 795 N N . GLN A 1 101 ? 12.516 15.329 8.053 1.00 20.87 654 GLN A N 1
ATOM 796 C CA . GLN A 1 101 ? 12.741 14.780 9.379 1.00 19.10 654 GLN A CA 1
ATOM 797 C C . GLN A 1 101 ? 13.623 15.728 10.187 1.00 19.22 654 GLN A C 1
ATOM 798 O O . GLN A 1 101 ? 13.375 15.966 11.367 1.00 21.10 654 GLN A O 1
ATOM 804 N N . LYS A 1 102 ? 14.645 16.279 9.546 1.00 18.87 655 LYS A N 1
ATOM 805 C CA . LYS A 1 102 ? 15.513 17.250 10.206 1.00 20.79 655 LYS A CA 1
ATOM 806 C C . LYS A 1 102 ? 14.753 18.505 10.627 1.00 20.19 655 LYS A C 1
ATOM 807 O O . LYS A 1 102 ? 14.944 19.021 11.733 1.00 19.72 655 LYS A O 1
ATOM 813 N N . LEU A 1 103 ? 13.902 18.997 9.737 1.00 18.04 656 LEU A N 1
ATOM 814 C CA . LEU A 1 103 ? 13.058 20.139 10.051 1.00 18.83 656 LEU A CA 1
ATOM 815 C C . LEU A 1 103 ? 12.294 19.891 11.345 1.00 19.48 656 LEU A C 1
ATOM 816 O O . LEU A 1 103 ? 12.308 20.713 12.256 1.00 21.58 656 LEU A O 1
ATOM 821 N N . ILE A 1 104 ? 11.632 18.744 11.420 1.00 19.64 657 ILE A N 1
ATOM 822 C CA . ILE A 1 104 ? 10.883 18.353 12.607 1.00 20.62 657 ILE A CA 1
ATOM 823 C C . ILE A 1 104 ? 11.776 18.268 13.854 1.00 22.69 657 ILE A C 1
ATOM 824 O O . ILE A 1 104 ? 11.391 18.713 14.934 1.00 22.17 657 ILE A O 1
ATOM 829 N N . GLU A 1 105 ? 12.971 17.712 13.700 1.00 20.21 658 GLU A N 1
ATOM 830 C CA . GLU A 1 105 ? 13.916 17.645 14.803 1.00 19.47 658 GLU A CA 1
ATOM 831 C C . GLU A 1 105 ? 14.317 19.023 15.288 1.00 22.69 658 GLU A C 1
ATOM 832 O O . GLU A 1 105 ? 14.654 19.206 16.462 1.00 25.91 658 GLU A O 1
ATOM 838 N N . CYS A 1 106 ? 14.284 19.993 14.379 1.00 22.69 659 CYS A N 1
ATOM 839 C CA . CYS A 1 106 ? 14.818 21.320 14.660 1.00 22.28 659 CYS A CA 1
ATOM 840 C C . CYS A 1 106 ? 13.824 22.305 15.264 1.00 23.60 659 CYS A C 1
ATOM 841 O O . CYS A 1 106 ? 14.229 23.296 15.860 1.00 27.66 659 CYS A O 1
ATOM 844 N N . ILE A 1 107 ? 12.532 22.047 15.110 1.00 24.13 660 ILE A N 1
ATOM 845 C CA . ILE A 1 107 ? 11.549 23.037 15.522 1.00 27.91 660 ILE A CA 1
ATOM 846 C C . ILE A 1 107 ? 11.487 23.192 17.030 1.00 28.49 660 ILE A C 1
ATOM 847 O O . ILE A 1 107 ? 11.460 22.220 17.771 1.00 34.91 660 ILE A O 1
ATOM 852 N N . LYS A 1 108 ? 11.473 24.442 17.469 1.00 37.11 661 LYS A N 1
ATOM 853 C CA . LYS A 1 108 ? 11.447 24.756 18.880 1.00 36.27 661 LYS A CA 1
ATOM 854 C C . LYS A 1 108 ? 10.072 25.289 19.303 1.00 36.54 661 LYS A C 1
ATOM 855 O O . LYS A 1 108 ? 9.564 24.915 20.358 1.00 44.86 661 LYS A O 1
ATOM 861 N N . THR A 1 109 ? 9.464 26.138 18.475 1.00 37.22 662 THR A N 1
ATOM 862 C CA . THR A 1 109 ? 8.201 26.801 18.834 1.00 43.89 662 THR A CA 1
ATOM 863 C C . THR A 1 109 ? 6.985 25.899 18.664 1.00 36.77 662 THR A C 1
ATOM 864 O O . THR A 1 109 ? 7.069 24.827 18.073 1.00 49.97 662 THR A O 1
ATOM 868 N N . ASP A 1 110 ? 5.845 26.350 19.169 1.00 39.74 663 ASP A N 1
ATOM 869 C CA . ASP A 1 110 ? 4.621 25.572 19.065 1.00 46.40 663 ASP A CA 1
ATOM 870 C C . ASP A 1 110 ? 3.838 26.000 17.834 1.00 46.25 663 ASP A C 1
ATOM 871 O O . ASP A 1 110 ? 2.997 25.261 17.324 1.00 48.09 663 ASP A O 1
ATOM 876 N N . GLU A 1 111 ? 4.122 27.206 17.361 1.00 39.30 664 GLU A N 1
ATOM 877 C CA . GLU A 1 111 ? 3.568 27.671 16.100 1.00 45.17 664 GLU A CA 1
ATOM 878 C C . GLU A 1 111 ? 4.119 26.809 14.966 1.00 43.39 664 GLU A C 1
ATOM 879 O O . GLU A 1 111 ? 3.415 26.485 14.006 1.00 38.43 664 GLU A O 1
ATOM 885 N N . GLU A 1 112 ? 5.393 26.452 15.096 1.00 39.29 665 GLU A N 1
ATOM 886 C CA . GLU A 1 112 ? 6.073 25.589 14.147 1.00 34.16 665 GLU A CA 1
ATOM 887 C C . GLU A 1 112 ? 5.457 24.204 14.138 1.00 33.37 665 GLU A C 1
ATOM 888 O O . GLU A 1 112 ? 5.392 23.557 13.092 1.00 27.70 665 GLU A O 1
ATOM 894 N N . ALA A 1 113 ? 5.034 23.740 15.312 1.00 31.65 666 ALA A N 1
ATOM 895 C CA . ALA A 1 113 ? 4.466 22.403 15.439 1.00 26.44 666 ALA A CA 1
ATOM 896 C C . ALA A 1 113 ? 3.061 22.381 14.882 1.00 30.73 666 ALA A C 1
ATOM 897 O O . ALA A 1 113 ? 2.645 21.405 14.256 1.00 35.02 666 ALA A O 1
ATOM 899 N N . GLN A 1 114 ? 2.326 23.462 15.106 1.00 30.71 667 GLN A N 1
ATOM 900 C CA . GLN A 1 114 ? 0.976 23.550 14.576 1.00 31.07 667 GLN A CA 1
ATOM 901 C C . GLN A 1 114 ? 0.983 23.583 13.056 1.00 26.55 667 GLN A C 1
ATOM 902 O O . GLN A 1 114 ? 0.152 22.944 12.420 1.00 32.52 667 GLN A O 1
ATOM 908 N N . ILE A 1 115 ? 1.932 24.308 12.475 1.00 22.17 668 ILE A N 1
ATOM 909 C CA . ILE A 1 115 ? 2.092 24.318 11.023 1.00 25.16 668 ILE A CA 1
ATOM 910 C C . ILE A 1 115 ? 2.415 22.923 10.474 1.00 24.43 668 ILE A C 1
ATOM 911 O O . ILE A 1 115 ? 1.949 22.544 9.396 1.00 20.49 668 ILE A O 1
ATOM 916 N N . VAL A 1 116 ? 3.207 22.157 11.218 1.00 22.51 669 VAL A N 1
ATOM 917 C CA . VAL A 1 116 ? 3.554 20.821 10.773 1.00 21.01 669 VAL A CA 1
ATOM 918 C C . VAL A 1 116 ? 2.367 19.869 10.886 1.00 22.56 669 VAL A C 1
ATOM 919 O O . VAL A 1 116 ? 2.027 19.206 9.915 1.00 29.35 669 VAL A O 1
ATOM 923 N N . VAL A 1 117 ? 1.718 19.804 12.046 1.00 24.28 670 VAL A N 1
ATOM 924 C CA . VAL A 1 117 ? 0.553 18.927 12.176 1.00 23.27 670 VAL A CA 1
ATOM 925 C C . VAL A 1 117 ? -0.516 19.331 11.172 1.00 23.18 670 VAL A C 1
ATOM 926 O O . VAL A 1 117 ? -1.099 18.479 10.512 1.00 29.09 670 VAL A O 1
ATOM 930 N N . ASP A 1 118 ? -0.762 20.630 11.040 1.00 25.97 671 ASP A N 1
ATOM 931 C CA . ASP A 1 118 ? -1.780 21.102 10.109 1.00 27.79 671 ASP A CA 1
ATOM 932 C C . ASP A 1 118 ? -1.455 20.612 8.702 1.00 24.24 671 ASP A C 1
ATOM 933 O O . ASP A 1 118 ? -2.354 20.263 7.939 1.00 26.77 671 ASP A O 1
ATOM 938 N N . SER A 1 119 ? -0.165 20.577 8.375 1.00 21.10 672 SER A N 1
ATOM 939 C CA . SER A 1 119 ? 0.282 20.262 7.023 1.00 20.23 672 SER A CA 1
ATOM 940 C C . SER A 1 119 ? 0.302 18.774 6.740 1.00 22.87 672 SER A C 1
ATOM 941 O O . SER A 1 119 ? 0.115 18.364 5.600 1.00 23.38 672 SER A O 1
ATOM 944 N N . LEU A 1 120 ? 0.546 17.971 7.773 1.00 20.78 673 LEU A N 1
ATOM 945 C CA . LEU A 1 120 ? 0.632 16.525 7.616 1.00 19.43 673 LEU A CA 1
ATOM 946 C C . LEU A 1 120 ? -0.706 15.842 7.813 1.00 19.21 673 LEU A C 1
ATOM 947 O O . LEU A 1 120 ? -1.025 14.891 7.119 1.00 18.66 673 LEU A O 1
ATOM 952 N N . ARG A 1 121 ? -1.486 16.341 8.763 1.00 22.90 674 ARG A N 1
ATOM 953 C CA . ARG A 1 121 ? -2.721 15.685 9.181 1.00 21.85 674 ARG A CA 1
ATOM 954 C C . ARG A 1 121 ? -3.541 15.121 8.023 1.00 20.38 674 ARG A C 1
ATOM 955 O O . ARG A 1 121 ? -3.884 13.942 8.014 1.00 22.88 674 ARG A O 1
ATOM 963 N N . PRO A 1 122 ? -3.864 15.959 7.037 1.00 19.45 675 PRO A N 1
ATOM 964 C CA . PRO A 1 122 ? -4.701 15.475 5.935 1.00 19.68 675 PRO A CA 1
ATOM 965 C C . PRO A 1 122 ? -4.163 14.209 5.256 1.00 22.57 675 PRO A C 1
ATOM 966 O O . PRO A 1 122 ? -4.929 13.511 4.592 1.00 35.15 675 PRO A O 1
ATOM 970 N N . TYR A 1 123 ? -2.879 13.910 5.418 1.00 20.49 676 TYR A N 1
ATOM 971 C CA . TYR A 1 123 ? -2.250 12.861 4.624 1.00 18.89 676 TYR A CA 1
ATOM 972 C C . TYR A 1 123 ? -1.665 11.722 5.447 1.00 18.26 676 TYR A C 1
ATOM 973 O O . TYR A 1 123 ? -0.860 10.947 4.953 1.00 18.70 676 TYR A O 1
ATOM 982 N N . THR A 1 124 ? -2.092 11.600 6.693 1.00 18.59 677 THR A N 1
ATOM 983 C CA . THR A 1 124 ? -1.431 10.693 7.627 1.00 19.18 677 THR A CA 1
ATOM 984 C C . THR A 1 124 ? -1.356 9.221 7.186 1.00 18.69 677 THR A C 1
ATOM 985 O O . THR A 1 124 ? -0.305 8.593 7.306 1.00 19.10 677 THR A O 1
ATOM 989 N N . VAL A 1 125 ? -2.454 8.665 6.693 1.00 17.44 678 VAL A N 1
ATOM 990 C CA . VAL A 1 125 ? -2.427 7.273 6.257 1.00 18.19 678 VAL A CA 1
ATOM 991 C C . VAL A 1 125 ? -1.483 7.095 5.069 1.00 18.33 678 VAL A C 1
ATOM 992 O O . VAL A 1 125 ? -0.603 6.233 5.079 1.00 17.50 678 VAL A O 1
ATOM 996 N N . GLN A 1 126 ? -1.674 7.924 4.046 1.00 19.29 679 GLN A N 1
ATOM 997 C CA . GLN A 1 126 ? -0.853 7.860 2.852 1.00 17.13 679 GLN A CA 1
ATOM 998 C C . GLN A 1 126 ? 0.631 7.811 3.199 1.00 17.17 679 GLN A C 1
ATOM 999 O O . GLN A 1 126 ? 1.372 6.979 2.664 1.00 17.00 679 GLN A O 1
ATOM 1005 N N . LEU A 1 127 ? 1.058 8.701 4.093 1.00 17.41 680 LEU A N 1
ATOM 1006 C CA . LEU A 1 127 ? 2.459 8.789 4.475 1.00 16.23 680 LEU A CA 1
ATOM 1007 C C . LEU A 1 127 ? 2.872 7.649 5.377 1.00 17.54 680 LEU A C 1
ATOM 1008 O O . LEU A 1 127 ? 3.959 7.097 5.220 1.00 18.27 680 LEU A O 1
ATOM 1013 N N . SER A 1 128 ? 2.007 7.284 6.315 1.00 17.50 681 SER A N 1
ATOM 1014 C CA . SER A 1 128 ? 2.250 6.095 7.124 1.00 17.69 681 SER A CA 1
ATOM 1015 C C . SER A 1 128 ? 2.511 4.872 6.241 1.00 18.53 681 SER A C 1
ATOM 1016 O O . SER A 1 128 ? 3.324 4.004 6.585 1.00 19.19 681 SER A O 1
ATOM 1019 N N . LYS A 1 129 ? 1.831 4.808 5.101 1.00 16.79 682 LYS A N 1
ATOM 1020 C CA . LYS A 1 129 ? 1.939 3.645 4.232 1.00 17.24 682 LYS A CA 1
ATOM 1021 C C . LYS A 1 129 ? 3.060 3.765 3.223 1.00 16.23 682 LYS A C 1
ATOM 1022 O O . LYS A 1 129 ? 3.319 2.823 2.496 1.00 16.60 682 LYS A O 1
ATOM 1028 N N . ASP A 1 130 ? 3.736 4.904 3.180 1.00 16.23 683 ASP A N 1
ATOM 1029 C CA . ASP A 1 130 ? 4.764 5.116 2.160 1.00 17.38 683 ASP A CA 1
ATOM 1030 C C . ASP A 1 130 ? 6.188 4.772 2.620 1.00 17.25 683 ASP A C 1
ATOM 1031 O O . ASP A 1 130 ? 6.588 5.100 3.736 1.00 16.23 683 ASP A O 1
ATOM 1036 N N . LEU A 1 131 ? 6.947 4.140 1.727 1.00 17.02 684 LEU A N 1
ATOM 1037 C CA . LEU A 1 131 ? 8.329 3.739 1.984 1.00 16.23 684 LEU A CA 1
ATOM 1038 C C . LEU A 1 131 ? 9.209 4.869 2.511 1.00 17.46 684 LEU A C 1
ATOM 1039 O O . LEU A 1 131 ? 10.082 4.645 3.349 1.00 17.88 684 LEU A O 1
ATOM 1044 N N . ASN A 1 132 ? 8.995 6.079 2.006 1.00 17.37 685 ASN A N 1
ATOM 1045 C CA . ASN A 1 132 ? 9.721 7.252 2.491 1.00 17.56 685 ASN A CA 1
ATOM 1046 C C . ASN A 1 132 ? 8.909 8.061 3.507 1.00 17.30 685 ASN A C 1
ATOM 1047 O O . ASN A 1 132 ? 9.451 8.614 4.463 1.00 17.56 685 ASN A O 1
ATOM 1052 N N . GLY A 1 133 ? 7.600 8.105 3.306 1.00 16.96 686 GLY A N 1
ATOM 1053 C CA . GLY A 1 133 ? 6.738 8.941 4.110 1.00 17.42 686 GLY A CA 1
ATOM 1054 C C . GLY A 1 133 ? 6.611 8.518 5.554 1.00 17.36 686 GLY A C 1
ATOM 1055 O O . GLY A 1 133 ? 6.460 9.362 6.438 1.00 17.67 686 GLY A O 1
ATOM 1056 N N . ASN A 1 134 ? 6.676 7.213 5.796 1.00 17.66 687 ASN A N 1
ATOM 1057 C CA . ASN A 1 134 ? 6.438 6.670 7.124 1.00 17.07 687 ASN A CA 1
ATOM 1058 C C . ASN A 1 134 ? 7.447 7.197 8.130 1.00 18.30 687 ASN A C 1
ATOM 1059 O O . ASN A 1 134 ? 7.148 7.340 9.318 1.00 19.07 687 ASN A O 1
ATOM 1064 N N . HIS A 1 135 ? 8.633 7.536 7.648 1.00 18.03 688 HIS A N 1
ATOM 1065 C CA . HIS A 1 135 ? 9.658 8.072 8.527 1.00 18.19 688 HIS A CA 1
ATOM 1066 C C . HIS A 1 135 ? 9.374 9.490 9.007 1.00 18.76 688 HIS A C 1
ATOM 1067 O O . HIS A 1 135 ? 9.723 9.853 10.137 1.00 18.65 688 HIS A O 1
ATOM 1074 N N . VAL A 1 136 ? 8.744 10.296 8.161 1.00 18.51 689 VAL A N 1
ATOM 1075 C CA . VAL A 1 136 ? 8.379 11.638 8.590 1.00 17.92 689 VAL A CA 1
ATOM 1076 C C . VAL A 1 136 ? 7.373 11.498 9.714 1.00 18.05 689 VAL A C 1
ATOM 1077 O O . VAL A 1 136 ? 7.493 12.138 10.757 1.00 18.03 689 VAL A O 1
ATOM 1081 N N . ILE A 1 137 ? 6.390 10.635 9.493 1.00 17.82 690 ILE A N 1
ATOM 1082 C CA . ILE A 1 137 ? 5.371 10.353 10.499 1.00 19.72 690 ILE A CA 1
ATOM 1083 C C . ILE A 1 137 ? 5.962 9.848 11.828 1.00 19.59 690 ILE A C 1
ATOM 1084 O O . ILE A 1 137 ? 5.545 10.283 12.895 1.00 20.00 690 ILE A O 1
ATOM 1089 N N . GLN A 1 138 ? 6.938 8.946 11.764 1.00 21.68 691 GLN A N 1
ATOM 1090 C CA . GLN A 1 138 ? 7.584 8.456 12.980 1.00 20.97 691 GLN A CA 1
ATOM 1091 C C . GLN A 1 138 ? 8.350 9.559 13.705 1.00 21.32 691 GLN A C 1
ATOM 1092 O O . GLN A 1 138 ? 8.369 9.605 14.929 1.00 29.43 691 GLN A O 1
ATOM 1098 N N . LYS A 1 139 ? 8.989 10.442 12.951 1.00 21.09 692 LYS A N 1
ATOM 1099 C CA . LYS A 1 139 ? 9.759 11.526 13.549 1.00 20.73 692 LYS A CA 1
ATOM 1100 C C . LYS A 1 139 ? 8.840 12.368 14.409 1.00 19.99 692 LYS A C 1
ATOM 1101 O O . LYS A 1 139 ? 9.211 12.825 15.478 1.00 20.86 692 LYS A O 1
ATOM 1107 N N . CYS A 1 140 ? 7.623 12.555 13.929 1.00 19.72 693 CYS A N 1
ATOM 1108 C CA . CYS A 1 140 ? 6.645 13.349 14.637 1.00 20.94 693 CYS A CA 1
ATOM 1109 C C . CYS A 1 140 ? 6.431 12.790 16.025 1.00 23.16 693 CYS A C 1
ATOM 1110 O O . CYS A 1 140 ? 6.368 13.540 17.004 1.00 23.03 693 CYS A O 1
ATOM 1113 N N . LEU A 1 141 ? 6.322 11.466 16.102 1.00 26.15 694 LEU A N 1
ATOM 1114 C CA . LEU A 1 141 ? 6.127 10.777 17.372 1.00 20.21 694 LEU A CA 1
ATOM 1115 C C . LEU A 1 141 ? 7.385 10.870 18.234 1.00 23.99 694 LEU A C 1
ATOM 1116 O O . LEU A 1 141 ? 7.308 11.058 19.446 1.00 28.73 694 LEU A O 1
ATOM 1121 N N . GLN A 1 142 ? 8.552 10.765 17.613 1.00 23.65 695 GLN A N 1
ATOM 1122 C CA . GLN A 1 142 ? 9.788 10.844 18.381 1.00 25.38 695 GLN A CA 1
ATOM 1123 C C . GLN A 1 142 ? 10.067 12.238 18.935 1.00 24.89 695 GLN A C 1
ATOM 1124 O O . GLN A 1 142 ? 10.810 12.366 19.902 1.00 32.32 695 GLN A O 1
ATOM 1130 N N . ARG A 1 143 ? 9.489 13.273 18.326 1.00 20.93 696 ARG A N 1
ATOM 1131 C CA . ARG A 1 143 ? 9.912 14.651 18.606 1.00 22.66 696 ARG A CA 1
ATOM 1132 C C . ARG A 1 143 ? 8.849 15.556 19.224 1.00 25.40 696 ARG A C 1
ATOM 1133 O O . ARG A 1 143 ? 9.178 16.424 20.029 1.00 27.07 696 ARG A O 1
ATOM 1141 N N . LEU A 1 144 ? 7.589 15.376 18.836 1.00 21.81 697 LEU A N 1
ATOM 1142 C CA . LEU A 1 144 ? 6.533 16.286 19.268 1.00 22.20 697 LEU A CA 1
ATOM 1143 C C . LEU A 1 144 ? 5.903 15.874 20.587 1.00 28.04 697 LEU A C 1
ATOM 1144 O O . LEU A 1 144 ? 6.047 14.740 21.038 1.00 25.44 697 LEU A O 1
ATOM 1149 N N . LYS A 1 145 ? 5.189 16.812 21.197 1.00 32.32 698 LYS A N 1
ATOM 1150 C CA . LYS A 1 145 ? 4.409 16.511 22.382 1.00 27.54 698 LYS A CA 1
ATOM 1151 C C . LYS A 1 145 ? 3.216 15.660 21.977 1.00 28.03 698 LYS A C 1
ATOM 1152 O O . LYS A 1 145 ? 2.660 15.839 20.904 1.00 26.98 698 LYS A O 1
ATOM 1158 N N . PRO A 1 146 ? 2.815 14.733 22.846 1.00 27.09 699 PRO A N 1
ATOM 1159 C CA . PRO A 1 146 ? 1.676 13.856 22.587 1.00 25.39 699 PRO A CA 1
ATOM 1160 C C . PRO A 1 146 ? 0.442 14.600 22.097 1.00 26.75 699 PRO A C 1
ATOM 1161 O O . PRO A 1 146 ? -0.336 14.041 21.319 1.00 26.93 699 PRO A O 1
ATOM 1165 N N . GLU A 1 147 ? 0.256 15.836 22.551 1.00 31.00 700 GLU A N 1
ATOM 1166 C CA . GLU A 1 147 ? -0.912 16.614 22.143 1.00 28.66 700 GLU A CA 1
ATOM 1167 C C . GLU A 1 147 ? -0.797 16.993 20.673 1.00 29.93 700 GLU A C 1
ATOM 1168 O O . GLU A 1 147 ? -1.804 17.088 19.969 1.00 32.31 700 GLU A O 1
ATOM 1174 N N . ASN A 1 148 ? 0.442 17.173 20.216 1.00 26.11 701 ASN A N 1
ATOM 1175 C CA . ASN A 1 148 ? 0.728 17.518 18.828 1.00 24.85 701 ASN A CA 1
ATOM 1176 C C . ASN A 1 148 ? 0.758 16.309 17.906 1.00 25.59 701 ASN A C 1
ATOM 1177 O O . ASN A 1 148 ? 0.502 16.434 16.711 1.00 29.35 701 ASN A O 1
ATOM 1182 N N . PHE A 1 149 ? 1.087 15.137 18.439 1.00 25.59 702 PHE A N 1
ATOM 1183 C CA . PHE A 1 149 ? 1.088 13.949 17.591 1.00 21.97 702 PHE A CA 1
ATOM 1184 C C . PHE A 1 149 ? -0.168 13.078 17.731 1.00 20.89 702 PHE A C 1
ATOM 1185 O O . PHE A 1 149 ? -0.241 11.986 17.183 1.00 22.75 702 PHE A O 1
ATOM 1193 N N . GLN A 1 150 ? -1.158 13.596 18.449 1.00 21.85 703 GLN A N 1
ATOM 1194 C CA . GLN A 1 150 ? -2.474 12.981 18.539 1.00 21.59 703 GLN A CA 1
ATOM 1195 C C . GLN A 1 150 ? -3.071 12.619 17.175 1.00 24.78 703 GLN A C 1
ATOM 1196 O O . GLN A 1 150 ?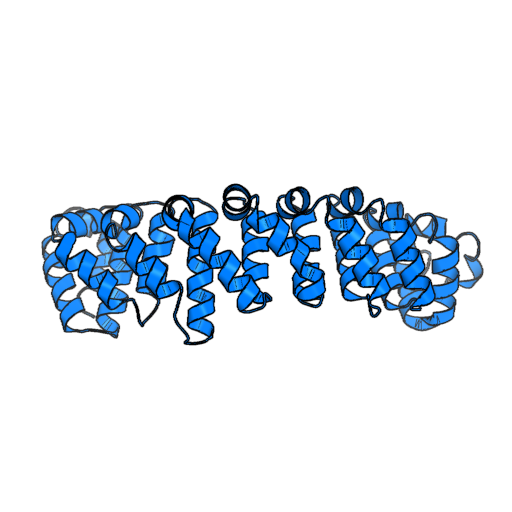 -3.670 11.549 17.009 1.00 22.88 703 GLN A O 1
ATOM 1202 N N . PHE A 1 151 ? -2.930 13.519 16.207 1.00 21.25 704 PHE A N 1
ATOM 1203 C CA . PHE A 1 151 ? -3.560 13.330 14.909 1.00 21.00 704 PHE A CA 1
ATOM 1204 C C . PHE A 1 151 ? -3.178 11.995 14.291 1.00 25.78 704 PHE A C 1
ATOM 1205 O O . PHE A 1 151 ? -3.949 11.412 13.523 1.00 29.58 704 PHE A O 1
ATOM 1213 N N . ILE A 1 152 ? -1.982 11.517 14.622 1.00 21.02 705 ILE A N 1
ATOM 1214 C CA . ILE A 1 152 ? -1.497 10.257 14.086 1.00 19.67 705 ILE A CA 1
ATOM 1215 C C . ILE A 1 152 ? -2.292 9.103 14.691 1.00 23.42 705 ILE A C 1
ATOM 1216 O O . ILE A 1 152 ? -2.740 8.209 13.978 1.00 26.53 705 ILE A O 1
ATOM 1221 N N . PHE A 1 153 ? -2.494 9.148 16.002 1.00 23.48 706 PHE A N 1
ATOM 1222 C CA . PHE A 1 153 ? -3.328 8.162 16.679 1.00 22.06 706 PHE A CA 1
ATOM 1223 C C . PHE A 1 153 ? -4.758 8.207 16.169 1.00 24.91 706 PHE A C 1
ATOM 1224 O O . PHE A 1 153 ? -5.399 7.170 16.022 1.00 27.49 706 PHE A O 1
ATOM 1232 N N . ASP A 1 154 ? -5.261 9.409 15.906 1.00 25.19 707 ASP A N 1
ATOM 1233 C CA . ASP A 1 154 ? -6.624 9.560 15.413 1.00 24.97 707 ASP A CA 1
ATOM 1234 C C . ASP A 1 154 ? -6.766 8.923 14.030 1.00 30.04 707 ASP A C 1
ATOM 1235 O O . ASP A 1 154 ? -7.692 8.148 13.779 1.00 28.86 707 ASP A O 1
ATOM 1240 N N . ALA A 1 155 ? -5.841 9.248 13.135 1.00 28.89 708 ALA A N 1
ATOM 1241 C CA . ALA A 1 155 ? -5.888 8.726 11.774 1.00 29.57 708 ALA A CA 1
ATOM 1242 C C . ALA A 1 155 ? -5.757 7.209 11.762 1.00 29.11 708 ALA A C 1
ATOM 1243 O O . ALA A 1 155 ? -6.391 6.523 10.958 1.00 29.37 708 ALA A O 1
ATOM 1245 N N . ILE A 1 156 ? -4.922 6.690 12.654 1.00 26.50 709 ILE A N 1
ATOM 1246 C CA . ILE A 1 156 ? -4.726 5.252 12.753 1.00 34.17 709 ILE A CA 1
ATOM 1247 C C . ILE A 1 156 ? -5.992 4.563 13.267 1.00 35.40 709 ILE A C 1
ATOM 1248 O O . ILE A 1 156 ? -6.397 3.52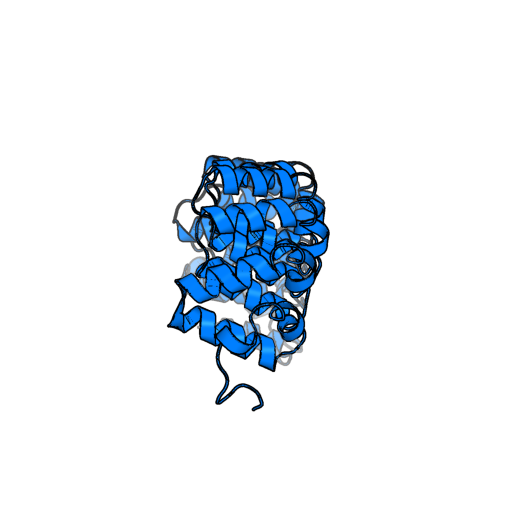3 12.756 1.00 33.48 709 ILE A O 1
ATOM 1253 N N . SER A 1 157 ? -6.616 5.157 14.275 1.00 37.49 710 SER A N 1
ATOM 1254 C CA . SER A 1 157 ? -7.857 4.629 14.823 1.00 36.30 710 SER A CA 1
ATOM 1255 C C . SER A 1 157 ? -8.875 4.296 13.735 1.00 36.36 710 SER A C 1
ATOM 1256 O O . SER A 1 157 ? -9.668 3.368 13.884 1.00 60.81 710 SER A O 1
ATOM 1259 N N . ASP A 1 158 ? -8.842 5.039 12.635 1.00 28.91 711 ASP A N 1
ATOM 1260 C CA . ASP A 1 158 ? -9.864 4.895 11.601 1.00 32.74 711 ASP A CA 1
ATOM 1261 C C . ASP A 1 158 ? -9.465 3.993 10.426 1.00 36.79 711 ASP A C 1
ATOM 1262 O O . ASP A 1 158 ? -10.327 3.526 9.674 1.00 34.67 711 ASP A O 1
ATOM 1267 N N . SER A 1 159 ? -8.166 3.751 10.264 1.00 31.13 712 SER A N 1
ATOM 1268 C CA . SER A 1 159 ? -7.686 2.853 9.215 1.00 28.34 712 SER A CA 1
ATOM 1269 C C . SER A 1 159 ? -6.795 1.784 9.833 1.00 27.60 712 SER A C 1
ATOM 1270 O O . SER A 1 159 ? -5.770 1.413 9.276 1.00 33.60 712 SER A O 1
ATOM 1273 N N . CYS A 1 160 ? -7.212 1.279 10.986 1.00 28.24 713 CYS A N 1
ATOM 1274 C CA . CYS A 1 160 ? -6.344 0.474 11.828 1.00 24.78 713 CYS A CA 1
ATOM 1275 C C . CYS A 1 160 ? -5.875 -0.809 11.173 1.00 27.14 713 CYS A C 1
ATOM 1276 O O . CYS A 1 160 ? -4.689 -1.142 11.201 1.00 25.40 713 CYS A O 1
ATOM 1279 N N . ILE A 1 161 ? -6.822 -1.547 10.611 1.00 29.78 714 ILE A N 1
ATOM 1280 C CA . ILE A 1 161 ? -6.521 -2.853 10.066 1.00 24.94 714 ILE A CA 1
ATOM 1281 C C . ILE A 1 161 ? -5.475 -2.739 8.947 1.00 24.59 714 ILE A C 1
ATOM 1282 O O . ILE A 1 161 ? -4.444 -3.394 8.991 1.00 26.42 714 ILE A O 1
ATOM 1287 N N . ASP A 1 162 ? -5.717 -1.878 7.967 1.00 25.75 715 ASP A N 1
ATOM 1288 C CA . ASP A 1 162 ? -4.793 -1.746 6.844 1.00 36.30 715 ASP A CA 1
ATOM 1289 C C . ASP A 1 162 ? -3.459 -1.127 7.235 1.00 29.54 715 ASP A C 1
ATOM 1290 O O . ASP A 1 162 ? -2.440 -1.415 6.614 1.00 32.58 715 ASP A O 1
ATOM 1295 N N . ILE A 1 163 ? -3.460 -0.276 8.253 1.00 22.70 716 ILE A N 1
ATOM 1296 C CA . ILE A 1 163 ? -2.214 0.337 8.695 1.00 22.52 716 ILE A CA 1
ATOM 1297 C C . ILE A 1 163 ? -1.389 -0.635 9.534 1.00 22.41 716 ILE A C 1
ATOM 1298 O O . ILE A 1 163 ? -0.167 -0.704 9.407 1.00 19.64 716 ILE A O 1
ATOM 1303 N N . ALA A 1 164 ? -2.073 -1.392 10.379 1.00 22.03 717 ALA A N 1
ATOM 1304 C CA . ALA A 1 164 ? -1.437 -2.436 11.166 1.00 21.27 717 ALA A CA 1
ATOM 1305 C C . ALA A 1 164 ? -0.864 -3.560 10.294 1.00 21.61 717 ALA A C 1
ATOM 1306 O O . ALA A 1 164 ? 0.181 -4.129 10.611 1.00 21.72 717 ALA A O 1
ATOM 1308 N N . THR A 1 165 ? -1.546 -3.882 9.200 1.00 21.39 718 THR A N 1
ATOM 1309 C CA . THR A 1 165 ? -1.116 -4.984 8.339 1.00 21.44 718 THR A CA 1
ATOM 1310 C C . THR A 1 165 ? -0.264 -4.507 7.157 1.00 21.63 718 THR A C 1
ATOM 1311 O O . THR A 1 165 ? -0.091 -5.232 6.174 1.00 17.98 718 THR A O 1
ATOM 1315 N N . HIS A 1 166 ? 0.272 -3.296 7.257 1.00 17.76 719 HIS A N 1
ATOM 1316 C CA . HIS A 1 166 ? 1.064 -2.755 6.175 1.00 17.11 719 HIS A CA 1
ATOM 1317 C C . HIS A 1 166 ? 2.552 -2.840 6.496 1.00 17.21 719 HIS A C 1
ATOM 1318 O O . HIS A 1 166 ? 2.937 -2.686 7.636 1.00 16.64 719 HIS A O 1
ATOM 1325 N N . ARG A 1 167 ? 3.383 -3.084 5.484 1.00 20.02 720 ARG A N 1
ATOM 1326 C CA . ARG A 1 167 ? 4.828 -3.210 5.680 1.00 17.90 720 ARG A CA 1
ATOM 1327 C C . ARG A 1 167 ? 5.402 -2.038 6.471 1.00 16.23 720 ARG A C 1
ATOM 1328 O O . ARG A 1 167 ? 6.244 -2.226 7.340 1.00 16.92 720 ARG A O 1
ATOM 1336 N N . HIS A 1 168 ? 4.943 -0.831 6.156 1.00 17.17 721 HIS A N 1
ATOM 1337 C CA . HIS A 1 168 ? 5.459 0.370 6.792 1.00 17.84 721 HIS A CA 1
ATOM 1338 C C . HIS A 1 168 ? 4.537 0.864 7.890 1.00 17.53 721 HIS A C 1
ATOM 1339 O O . HIS A 1 168 ? 4.994 1.342 8.909 1.00 18.27 721 HIS A O 1
ATOM 1346 N N . GLY A 1 169 ? 3.232 0.764 7.668 1.00 19.86 722 GLY A N 1
ATOM 1347 C CA . GLY A 1 169 ? 2.263 1.158 8.672 1.00 19.37 722 GLY A CA 1
ATOM 1348 C C . GLY A 1 169 ? 2.548 0.460 9.987 1.00 20.77 722 GLY A C 1
ATOM 1349 O O . GLY A 1 169 ? 2.296 0.993 11.076 1.00 21.74 722 GLY A O 1
ATOM 1350 N N . CYS A 1 170 ? 3.097 -0.740 9.890 1.00 17.84 723 CYS A N 1
ATOM 1351 C CA . CYS A 1 170 ? 3.338 -1.520 11.078 1.00 20.63 723 CYS A CA 1
ATOM 1352 C C . CYS A 1 170 ? 4.497 -0.914 11.891 1.00 22.73 723 CYS A C 1
ATOM 1353 O O . CYS A 1 170 ? 4.547 -1.033 13.120 1.00 21.88 723 CYS A O 1
ATOM 1356 N N . CYS A 1 171 ? 5.411 -0.238 11.209 1.00 19.84 724 CYS A N 1
ATOM 1357 C CA . CYS A 1 171 ? 6.523 0.404 11.901 1.00 22.01 724 CYS A CA 1
ATOM 1358 C C . CYS A 1 171 ? 6.071 1.670 12.602 1.00 24.87 724 CYS A C 1
ATOM 1359 O O . CYS A 1 171 ? 6.559 2.000 13.695 1.00 25.92 724 CYS A O 1
ATOM 1362 N N . VAL A 1 172 ? 5.124 2.365 11.974 1.00 22.62 725 VAL A N 1
ATOM 1363 C CA . VAL A 1 172 ? 4.543 3.577 12.543 1.00 20.25 725 VAL A CA 1
ATOM 1364 C C . VAL A 1 172 ? 3.666 3.253 13.742 1.00 20.28 725 VAL A C 1
ATOM 1365 O O . VAL A 1 172 ? 3.660 3.973 14.729 1.00 20.43 725 VAL A O 1
ATOM 1369 N N . LEU A 1 173 ? 2.916 2.164 13.643 1.00 21.53 726 LEU A N 1
ATOM 1370 C CA . LEU A 1 173 ? 2.188 1.636 14.785 1.00 21.63 726 LEU A CA 1
ATOM 1371 C C . LEU A 1 173 ? 3.108 1.350 15.976 1.00 23.00 726 LEU A C 1
ATOM 1372 O O . LEU A 1 173 ? 2.774 1.660 17.114 1.00 22.22 726 LEU A O 1
ATOM 1377 N N . GLN A 1 174 ? 4.255 0.768 15.723 1.00 24.82 727 GLN A N 1
ATOM 1378 C CA . GLN A 1 174 ? 5.188 0.460 16.804 1.00 24.87 727 GLN A CA 1
ATOM 1379 C C . GLN A 1 174 ? 5.803 1.721 17.421 1.00 24.17 727 GLN A C 1
ATOM 1380 O O . GLN A 1 174 ? 6.121 1.748 18.607 1.00 26.10 727 GLN A O 1
ATOM 1386 N N . ARG A 1 175 ? 5.975 2.751 16.612 1.00 24.74 728 ARG A N 1
ATOM 1387 C CA . ARG A 1 175 ? 6.473 4.021 17.119 1.00 21.20 728 ARG A CA 1
ATOM 1388 C C . ARG A 1 175 ? 5.424 4.667 18.036 1.00 23.78 728 ARG A C 1
ATOM 1389 O O . ARG A 1 175 ? 5.769 5.328 19.018 1.00 23.44 728 ARG A O 1
ATOM 1397 N N . CYS A 1 176 ? 4.145 4.461 17.717 1.00 21.95 729 CYS A N 1
ATOM 1398 C CA . CYS A 1 176 ? 3.045 4.959 18.540 1.00 18.78 729 CYS A CA 1
ATOM 1399 C C . CYS A 1 176 ? 3.112 4.370 19.940 1.00 22.26 729 CYS A C 1
ATOM 1400 O O . CYS A 1 176 ? 2.933 5.081 20.931 1.00 24.57 729 CYS A O 1
ATOM 1403 N N . LEU A 1 177 ? 3.371 3.069 20.022 1.00 21.32 730 LEU A N 1
ATOM 1404 C CA . LEU A 1 177 ? 3.468 2.390 21.314 1.00 22.06 730 LEU A CA 1
ATOM 1405 C C . LEU A 1 177 ? 4.735 2.772 22.064 1.00 22.31 730 LEU A C 1
ATOM 1406 O O . LEU A 1 177 ? 4.822 2.582 23.274 1.00 26.68 730 LEU A O 1
ATOM 1411 N N . ASP A 1 178 ? 5.719 3.293 21.338 1.00 22.41 731 ASP A N 1
ATOM 1412 C CA . ASP A 1 178 ? 6.970 3.727 21.942 1.00 20.76 731 ASP A CA 1
ATOM 1413 C C . ASP A 1 178 ? 6.799 5.047 22.689 1.00 22.75 731 ASP A C 1
ATOM 1414 O O . ASP A 1 178 ? 7.356 5.233 23.764 1.00 23.22 731 ASP A O 1
ATOM 1419 N N . HIS A 1 179 ? 6.020 5.956 22.109 1.00 22.14 732 HIS A N 1
ATOM 1420 C CA . HIS A 1 179 ? 5.991 7.341 22.557 1.00 22.70 732 HIS A CA 1
ATOM 1421 C C . HIS A 1 179 ? 4.606 7.778 23.009 1.00 27.15 732 HIS A C 1
ATOM 1422 O O . HIS A 1 179 ? 4.442 8.823 23.644 1.00 23.86 732 HIS A O 1
ATOM 1429 N N . GLY A 1 180 ? 3.606 6.976 22.675 1.00 25.05 733 GLY A N 1
ATOM 1430 C CA . GLY A 1 180 ? 2.249 7.294 23.055 1.00 24.71 733 GLY A CA 1
ATOM 1431 C C . GLY A 1 180 ? 2.041 7.400 24.553 1.00 27.24 733 GLY A C 1
ATOM 1432 O O . GLY A 1 180 ? 2.637 6.654 25.334 1.00 25.53 733 GLY A O 1
ATOM 1433 N N . THR A 1 181 ? 1.211 8.367 24.934 1.00 26.02 734 THR A N 1
ATOM 1434 C CA . THR A 1 181 ? 0.594 8.452 26.252 1.00 21.12 734 THR A CA 1
ATOM 1435 C C . THR A 1 181 ? -0.125 7.151 26.600 1.00 24.95 734 THR A C 1
ATOM 1436 O O . THR A 1 181 ? -0.652 6.469 25.711 1.00 24.74 734 THR A O 1
ATOM 1440 N N . THR A 1 182 ? -0.168 6.810 27.885 1.00 25.26 735 THR A N 1
ATOM 1441 C CA . THR A 1 182 ? -0.897 5.619 28.337 1.00 24.96 735 THR A CA 1
ATOM 1442 C C . THR A 1 182 ? -2.320 5.570 27.778 1.00 23.37 735 THR A C 1
ATOM 1443 O O . THR A 1 182 ? -2.787 4.526 27.316 1.00 21.19 735 THR A O 1
ATOM 1447 N N . GLU A 1 183 ? -2.999 6.711 27.821 1.00 24.71 736 GLU A N 1
ATOM 1448 C CA . GLU A 1 183 ? -4.350 6.833 27.288 1.00 24.32 736 GLU A CA 1
ATOM 1449 C C . GLU A 1 183 ? -4.365 6.576 25.780 1.00 35.32 736 GLU A C 1
ATOM 1450 O O . GLU A 1 183 ? -5.240 5.870 25.266 1.00 34.18 736 GLU A O 1
ATOM 1456 N N . GLN A 1 184 ? -3.395 7.155 25.077 1.00 26.25 737 GLN A N 1
ATOM 1457 C CA . GLN A 1 184 ? -3.268 6.951 23.641 1.00 24.40 737 GLN A CA 1
ATOM 1458 C C . GLN A 1 184 ? -2.990 5.483 23.327 1.00 23.07 737 GLN A C 1
ATOM 1459 O O . GLN A 1 184 ? -3.665 4.880 22.493 1.00 22.91 737 GLN A O 1
ATOM 1465 N N . CYS A 1 185 ? -1.996 4.909 23.997 1.00 21.98 738 CYS A N 1
ATOM 1466 C CA . CYS A 1 185 ? -1.616 3.523 23.727 1.00 22.34 738 CYS A CA 1
ATOM 1467 C C . CYS A 1 185 ? -2.737 2.560 24.071 1.00 22.16 738 CYS A C 1
ATOM 1468 O O . CYS A 1 185 ? -2.905 1.537 23.412 1.00 24.70 738 CYS A O 1
ATOM 1471 N N . ASP A 1 186 ? -3.502 2.885 25.106 1.00 22.65 739 ASP A N 1
ATOM 1472 C CA . ASP A 1 186 ? -4.622 2.044 25.506 1.00 24.51 739 ASP A CA 1
ATOM 1473 C C . ASP A 1 186 ? -5.727 2.072 24.453 1.00 24.00 739 ASP A C 1
ATOM 1474 O O . ASP A 1 186 ? -6.185 1.027 23.996 1.00 22.78 739 ASP A O 1
ATOM 1479 N N . ASN A 1 187 ? -6.155 3.265 24.058 1.00 24.45 740 ASN A N 1
ATOM 1480 C CA . ASN A 1 187 ? -7.188 3.361 23.036 1.00 27.78 740 ASN A CA 1
ATOM 1481 C C . ASN A 1 187 ? -6.768 2.657 21.748 1.00 26.35 740 ASN A C 1
ATOM 1482 O O . ASN A 1 187 ? -7.593 2.058 21.061 1.00 29.52 740 ASN A O 1
ATOM 1487 N N . LEU A 1 188 ? -5.474 2.707 21.448 1.00 23.04 741 LEU A N 1
ATOM 1488 C CA . LEU A 1 188 ? -4.931 2.051 20.266 1.00 25.56 741 LEU A CA 1
ATOM 1489 C C . LEU A 1 188 ? -4.920 0.529 20.425 1.00 26.17 741 LEU A C 1
ATOM 1490 O O . LEU A 1 188 ? -5.328 -0.202 19.521 1.00 26.63 741 LEU A O 1
ATOM 1495 N N . CYS A 1 189 ? -4.460 0.053 21.574 1.00 20.48 742 CYS A N 1
ATOM 1496 C CA . CYS A 1 189 ? -4.404 -1.380 21.814 1.00 20.46 742 CYS A CA 1
ATOM 1497 C C . CYS A 1 189 ? -5.790 -2.003 21.871 1.00 24.29 742 CYS A C 1
ATOM 1498 O O . CYS A 1 189 ? -5.979 -3.147 21.446 1.00 22.13 742 CYS A O 1
ATOM 1501 N N . ASP A 1 190 ? -6.759 -1.252 22.386 1.00 25.31 743 ASP A N 1
ATOM 1502 C CA . ASP A 1 190 ? -8.148 -1.692 22.354 1.00 23.54 743 ASP A CA 1
ATOM 1503 C C . ASP A 1 190 ? -8.557 -2.036 20.918 1.00 30.41 743 ASP A C 1
ATOM 1504 O O . ASP A 1 190 ? -9.062 -3.132 20.649 1.00 37.41 743 ASP A O 1
ATOM 1509 N N . LYS A 1 191 ? -8.326 -1.105 19.995 1.00 23.57 744 LYS A N 1
ATOM 1510 C CA . LYS A 1 191 ? -8.648 -1.332 18.588 1.00 25.31 744 LYS A CA 1
ATOM 1511 C C . LYS A 1 191 ? -7.901 -2.538 18.014 1.00 28.21 744 LYS A C 1
ATOM 1512 O O . LYS A 1 191 ? -8.494 -3.410 17.355 1.00 22.60 744 LYS A O 1
ATOM 1518 N N . LEU A 1 192 ? -6.599 -2.585 18.279 1.00 25.53 745 LEU A N 1
ATOM 1519 C CA . LEU A 1 192 ? -5.761 -3.696 17.846 1.00 23.56 745 LEU A CA 1
ATOM 1520 C C . LEU A 1 192 ? -6.253 -5.030 18.406 1.00 25.64 745 LEU A C 1
ATOM 1521 O O . LEU A 1 192 ? -6.246 -6.050 17.708 1.00 21.62 745 LEU A O 1
ATOM 1526 N N . LEU A 1 193 ? -6.677 -5.016 19.670 1.00 25.96 746 LEU A N 1
ATOM 1527 C CA . LEU A 1 193 ? -7.119 -6.231 20.360 1.00 22.48 746 LEU A CA 1
ATOM 1528 C C . LEU A 1 193 ? -8.409 -6.768 19.758 1.00 21.01 746 LEU A C 1
ATOM 1529 O O . LEU A 1 193 ? -8.645 -7.971 19.715 1.00 20.32 746 LEU A O 1
ATOM 1534 N N . ALA A 1 194 ? -9.245 -5.859 19.283 1.00 26.62 747 ALA A N 1
ATOM 1535 C CA . ALA A 1 194 ? -10.436 -6.248 18.549 1.00 22.47 747 ALA A CA 1
ATOM 1536 C C . ALA A 1 194 ? -10.079 -6.930 17.223 1.00 20.85 747 ALA A C 1
ATOM 1537 O O . ALA A 1 194 ? -10.940 -7.514 16.572 1.00 23.00 747 ALA A O 1
ATOM 1539 N N . LEU A 1 195 ? -8.813 -6.859 16.827 1.00 19.86 748 LEU A N 1
ATOM 1540 C CA . LEU A 1 195 ? -8.391 -7.379 15.529 1.00 20.16 748 LEU A CA 1
ATOM 1541 C C . LEU A 1 195 ? -7.290 -8.423 15.669 1.00 25.51 748 LEU A C 1
ATOM 1542 O O . LEU A 1 195 ? -6.645 -8.792 14.681 1.00 28.07 748 LEU A O 1
ATOM 1547 N N . VAL A 1 196 ? -7.076 -8.901 16.890 1.00 19.22 749 VAL A N 1
ATOM 1548 C CA . VAL A 1 196 ? -5.953 -9.794 17.153 1.00 23.05 749 VAL A CA 1
ATOM 1549 C C . VAL A 1 196 ? -5.951 -11.068 16.297 1.00 21.11 749 VAL A C 1
ATOM 1550 O O . VAL A 1 196 ? -4.886 -11.577 15.938 1.00 19.94 749 VAL A O 1
ATOM 1554 N N . ASP A 1 197 ? -7.133 -11.577 15.965 1.00 22.85 750 ASP A N 1
ATOM 1555 C CA . ASP A 1 197 ? -7.218 -12.761 15.112 1.00 27.42 750 ASP A CA 1
ATOM 1556 C C . ASP A 1 197 ? -6.531 -12.510 13.755 1.00 26.71 750 ASP A C 1
ATOM 1557 O O . ASP A 1 197 ? -5.589 -13.218 13.376 1.00 24.40 750 ASP A O 1
ATOM 1562 N N . LYS A 1 198 ? -7.000 -11.486 13.045 1.00 23.03 751 LYS A N 1
ATOM 1563 C CA . LYS A 1 198 ? -6.458 -11.114 11.739 1.00 24.13 751 LYS A CA 1
ATOM 1564 C C . LYS A 1 198 ? -4.964 -10.802 11.778 1.00 22.08 751 LYS A C 1
ATOM 1565 O O . LYS A 1 198 ? -4.195 -11.290 10.947 1.00 20.11 751 LYS A O 1
ATOM 1571 N N . LEU A 1 199 ? -4.566 -9.970 12.735 1.00 20.66 752 LEU A N 1
ATOM 1572 C CA . LEU A 1 199 ? -3.187 -9.506 12.844 1.00 19.79 752 LEU A CA 1
ATOM 1573 C C . LEU A 1 199 ? -2.192 -10.636 13.064 1.00 17.65 752 LEU A C 1
ATOM 1574 O O . LEU A 1 199 ? -1.081 -10.607 12.564 1.00 17.40 752 LEU A O 1
ATOM 1579 N N . THR A 1 200 ? -2.601 -11.623 13.841 1.00 19.38 753 THR A N 1
ATOM 1580 C CA . THR A 1 200 ? -1.713 -12.702 14.248 1.00 22.39 753 THR A CA 1
ATOM 1581 C C . THR A 1 200 ? -1.248 -13.513 13.035 1.00 19.69 753 THR A C 1
ATOM 1582 O O . THR A 1 200 ? -0.097 -13.935 12.960 1.00 19.17 753 THR A O 1
ATOM 1586 N N . LEU A 1 201 ? -2.152 -13.699 12.079 1.00 24.21 754 LEU A N 1
ATOM 1587 C CA . LEU A 1 201 ? -1.881 -14.485 10.882 1.00 19.18 754 LEU A CA 1
ATOM 1588 C C . LEU A 1 201 ? -1.242 -13.643 9.788 1.00 18.41 754 LEU A C 1
ATOM 1589 O O . LEU A 1 201 ? -0.865 -14.151 8.734 1.00 19.82 754 LEU A O 1
ATOM 1594 N N . ASP A 1 202 ? -1.113 -12.352 10.045 1.00 1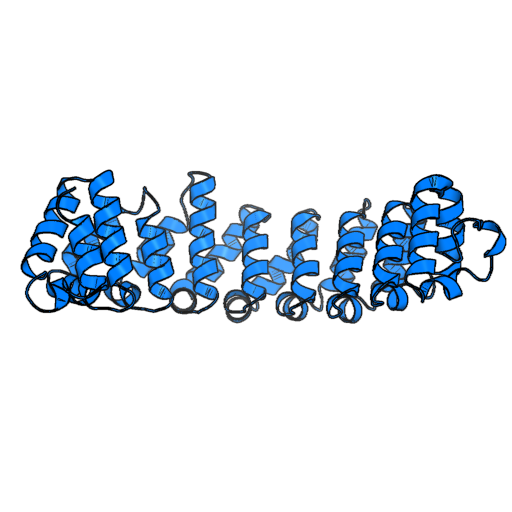8.31 755 ASP A N 1
ATOM 1595 C CA . ASP A 1 202 ? -0.639 -11.427 9.030 1.00 18.62 755 ASP A CA 1
ATOM 1596 C C . ASP A 1 202 ? 0.884 -11.293 9.018 1.00 19.12 755 ASP A C 1
ATOM 1597 O O . ASP A 1 202 ? 1.511 -11.274 10.073 1.00 18.59 755 ASP A O 1
ATOM 1602 N N . PRO A 1 203 ? 1.478 -11.181 7.816 1.00 18.56 756 PRO A N 1
ATOM 1603 C CA . PRO A 1 203 ? 2.922 -10.992 7.630 1.00 17.12 756 PRO A CA 1
ATOM 1604 C C . PRO A 1 203 ? 3.448 -9.853 8.491 1.00 19.60 756 PRO A C 1
ATOM 1605 O O . PRO A 1 203 ? 4.499 -9.982 9.124 1.00 19.60 756 PRO A O 1
ATOM 1609 N N . PHE A 1 204 ? 2.721 -8.740 8.509 1.00 18.11 757 PHE A N 1
ATOM 1610 C CA . PHE A 1 204 ? 3.174 -7.566 9.244 1.00 19.39 757 PHE A CA 1
ATOM 1611 C C . PHE A 1 204 ? 2.433 -7.333 10.564 1.00 19.34 757 PHE A C 1
ATOM 1612 O O . PHE A 1 204 ? 3.009 -6.825 11.522 1.00 19.11 757 PHE A O 1
ATOM 1620 N N . GLY A 1 205 ? 1.167 -7.730 10.616 1.00 22.71 758 GLY A N 1
ATOM 1621 C CA . GLY A 1 205 ? 0.359 -7.571 11.809 1.00 18.58 758 GLY A CA 1
ATOM 1622 C C . GLY A 1 205 ? 0.902 -8.355 12.985 1.00 18.99 758 GLY A C 1
ATOM 1623 O O . GLY A 1 205 ? 0.812 -7.917 14.128 1.00 20.73 758 GLY A O 1
ATOM 1624 N N . ASN A 1 206 ? 1.478 -9.516 12.713 1.00 17.93 759 ASN A N 1
ATOM 1625 C CA . ASN A 1 206 ? 1.979 -10.350 13.790 1.00 18.71 759 ASN A CA 1
ATOM 1626 C C . ASN A 1 206 ? 3.072 -9.645 14.581 1.00 19.86 759 ASN A C 1
ATOM 1627 O O . ASN A 1 206 ? 3.268 -9.923 15.762 1.00 24.29 759 ASN A O 1
ATOM 1632 N N . TYR A 1 207 ? 3.787 -8.731 13.941 1.00 18.84 760 TYR A N 1
ATOM 1633 C CA . TYR A 1 207 ? 4.822 -7.989 14.651 1.00 19.76 760 TYR A CA 1
ATOM 1634 C C . TYR A 1 207 ? 4.249 -6.940 15.599 1.00 19.79 760 TYR A C 1
ATOM 1635 O O . TYR A 1 207 ? 4.806 -6.694 16.667 1.00 23.22 760 TYR A O 1
ATOM 1644 N N . VAL A 1 208 ? 3.135 -6.329 15.211 1.00 19.53 761 VAL A N 1
ATOM 1645 C CA . VAL A 1 208 ? 2.431 -5.397 16.089 1.00 18.87 761 VAL A CA 1
ATOM 1646 C C . VAL A 1 208 ? 1.920 -6.122 17.341 1.00 18.97 761 VAL A C 1
ATOM 1647 O O . VAL A 1 208 ? 2.041 -5.626 18.449 1.00 19.95 761 VAL A O 1
ATOM 1651 N N . VAL A 1 209 ? 1.350 -7.303 17.159 1.00 18.93 762 VAL A N 1
ATOM 1652 C CA . VAL A 1 209 ? 0.843 -8.071 18.277 1.00 18.68 762 VAL A CA 1
ATOM 1653 C C . VAL A 1 209 ? 1.977 -8.443 19.230 1.00 19.68 762 VAL A C 1
ATOM 1654 O O . VAL A 1 209 ? 1.811 -8.425 20.453 1.00 22.02 762 VAL A O 1
ATOM 1658 N N . GLN A 1 210 ? 3.137 -8.768 18.672 1.00 21.24 763 GLN A N 1
ATOM 1659 C CA . GLN A 1 210 ? 4.307 -9.068 19.493 1.00 18.83 763 GLN A CA 1
ATOM 1660 C C . GLN A 1 210 ? 4.806 -7.830 20.225 1.00 20.52 763 GLN A C 1
ATOM 1661 O O . GLN A 1 210 ? 5.270 -7.908 21.356 1.00 21.90 763 GLN A O 1
ATOM 1667 N N . TYR A 1 211 ? 4.737 -6.682 19.566 1.00 20.24 764 TYR A N 1
ATOM 1668 C CA . TYR A 1 211 ? 5.348 -5.493 20.114 1.00 18.84 764 TYR A CA 1
ATOM 1669 C C . TYR A 1 211 ? 4.611 -5.026 21.367 1.00 20.50 764 TYR A C 1
ATOM 1670 O O . TYR A 1 211 ? 5.213 -4.482 22.292 1.00 20.43 764 TYR A O 1
ATOM 1679 N N . ILE A 1 212 ? 3.303 -5.242 21.392 1.00 21.16 765 ILE A N 1
ATOM 1680 C CA . ILE A 1 212 ? 2.504 -4.894 22.551 1.00 19.96 765 ILE A CA 1
ATOM 1681 C C . ILE A 1 212 ? 3.061 -5.620 23.753 1.00 20.06 765 ILE A C 1
ATOM 1682 O O . ILE A 1 212 ? 3.221 -5.041 24.818 1.00 21.02 765 ILE A O 1
ATOM 1687 N N . ILE A 1 213 ? 3.358 -6.900 23.567 1.00 21.56 766 ILE A N 1
ATOM 1688 C CA . ILE A 1 213 ? 3.876 -7.730 24.642 1.00 19.34 766 ILE A CA 1
ATOM 1689 C C . ILE A 1 213 ? 5.290 -7.311 25.010 1.00 20.33 766 ILE A C 1
ATOM 1690 O O . ILE A 1 213 ? 5.617 -7.157 26.178 1.00 23.24 766 ILE A O 1
ATOM 1695 N N . THR A 1 214 ? 6.122 -7.116 23.999 1.00 20.43 767 THR A N 1
ATOM 1696 C CA . THR A 1 214 ? 7.465 -6.585 24.189 1.00 21.15 767 THR A CA 1
ATOM 1697 C C . THR A 1 214 ? 7.477 -5.362 25.098 1.00 22.65 767 THR A C 1
ATOM 1698 O O . THR A 1 214 ? 8.287 -5.259 26.022 1.00 22.54 767 THR A O 1
ATOM 1702 N N . LYS A 1 215 ? 6.566 -4.440 24.818 1.00 22.69 768 LYS A N 1
ATOM 1703 C CA . LYS A 1 215 ? 6.502 -3.165 25.514 1.00 23.86 768 LYS A CA 1
ATOM 1704 C C . LYS A 1 215 ? 6.053 -3.347 26.953 1.00 26.41 768 LYS A C 1
ATOM 1705 O O . LYS A 1 215 ? 6.678 -2.831 27.888 1.00 27.24 768 LYS A O 1
ATOM 1711 N N . GLU A 1 216 ? 4.969 -4.088 27.129 1.00 23.47 769 GLU A N 1
ATOM 1712 C CA . GLU A 1 216 ? 4.485 -4.396 28.461 1.00 24.59 769 GLU A CA 1
ATOM 1713 C C . GLU A 1 216 ? 5.529 -5.131 29.292 1.00 27.26 769 GLU A C 1
ATOM 1714 O O . GLU A 1 216 ? 5.651 -4.888 30.493 1.00 32.42 769 GLU A O 1
ATOM 1720 N N . ALA A 1 217 ? 6.289 -6.015 28.655 1.00 23.61 770 ALA A N 1
ATOM 1721 C CA . ALA A 1 217 ? 7.332 -6.752 29.361 1.00 24.92 770 ALA A CA 1
ATOM 1722 C C . ALA A 1 217 ? 8.446 -5.818 29.805 1.00 32.63 770 ALA A C 1
ATOM 1723 O O . ALA A 1 217 ? 9.039 -6.015 30.864 1.00 44.40 770 ALA A O 1
ATOM 1725 N N . GLU A 1 218 ? 8.726 -4.804 28.991 1.00 31.56 771 GLU A N 1
ATOM 1726 C CA . GLU A 1 218 ? 9.722 -3.797 29.336 1.00 35.79 771 GLU A CA 1
ATOM 1727 C C . GLU A 1 218 ? 9.396 -3.201 30.697 1.00 38.75 771 GLU A C 1
ATOM 1728 O O . GLU A 1 218 ? 10.273 -3.062 31.551 1.00 40.31 771 GLU A O 1
ATOM 1734 N N . LYS A 1 219 ? 8.125 -2.856 30.885 1.00 28.78 772 LYS A N 1
ATOM 1735 C CA . LYS A 1 219 ? 7.683 -2.118 32.061 1.00 31.97 772 LYS A CA 1
ATOM 1736 C C . LYS A 1 219 ? 7.359 -3.021 33.247 1.00 33.62 772 LYS A C 1
ATOM 1737 O O . LYS A 1 219 ? 7.226 -2.551 34.373 1.00 49.99 772 LYS A O 1
ATOM 1743 N N . ASN A 1 220 ? 7.226 -4.316 32.994 1.00 38.59 773 ASN A N 1
ATOM 1744 C CA . ASN A 1 220 ? 6.830 -5.261 34.038 1.00 40.95 773 ASN A CA 1
ATOM 1745 C C . ASN A 1 220 ? 5.414 -4.994 34.530 1.00 28.94 773 ASN A C 1
ATOM 1746 O O . ASN A 1 220 ? 5.061 -5.334 35.656 1.00 35.78 773 ASN A O 1
ATOM 1751 N N . LYS A 1 221 ? 4.607 -4.390 33.666 1.00 27.52 774 LYS A N 1
ATOM 1752 C CA . LYS A 1 221 ? 3.208 -4.112 33.966 1.00 28.03 774 LYS A CA 1
ATOM 1753 C C . LYS A 1 221 ? 2.364 -4.719 32.851 1.00 32.50 774 LYS A C 1
ATOM 1754 O O . LYS A 1 221 ? 2.450 -4.284 31.701 1.00 32.01 774 LYS A O 1
ATOM 1760 N N . TYR A 1 222 ? 1.549 -5.716 33.184 1.00 27.99 775 TYR A N 1
ATOM 1761 C CA . TYR A 1 222 ? 0.862 -6.504 32.164 1.00 22.39 775 TYR A CA 1
ATOM 1762 C C . TYR A 1 222 ? -0.642 -6.270 32.091 1.00 24.95 775 TYR A C 1
ATOM 1763 O O . TYR A 1 222 ? -1.363 -6.452 33.070 1.00 28.82 775 TYR A O 1
ATOM 1772 N N . ASP A 1 223 ? -1.104 -5.869 30.912 1.00 21.52 776 ASP A N 1
ATOM 1773 C CA . ASP A 1 223 ? -2.517 -5.618 30.677 1.00 22.54 776 ASP A CA 1
ATOM 1774 C C . ASP A 1 223 ? -2.953 -6.315 29.388 1.00 26.94 776 ASP A C 1
ATOM 1775 O O . ASP A 1 223 ? -3.677 -7.312 29.433 1.00 27.50 776 ASP A O 1
ATOM 1780 N N . TYR A 1 224 ? -2.511 -5.796 28.241 1.00 24.41 777 TYR A N 1
ATOM 1781 C CA . TYR A 1 224 ? -2.938 -6.338 26.953 1.00 21.35 777 TYR A CA 1
ATOM 1782 C C . TYR A 1 224 ? -2.287 -7.688 26.675 1.00 27.49 777 TYR A C 1
ATOM 1783 O O . TYR A 1 224 ? -2.841 -8.518 25.953 1.00 25.07 777 TYR A O 1
ATOM 1792 N N . THR A 1 225 ? -1.120 -7.915 27.266 1.00 19.95 778 THR A N 1
ATOM 1793 C CA . THR A 1 225 ? -0.483 -9.208 27.159 1.00 20.02 778 THR A CA 1
ATOM 1794 C C . THR A 1 225 ? -1.476 -10.281 27.591 1.00 23.24 778 THR A C 1
ATOM 1795 O O . THR A 1 225 ? -1.709 -11.254 26.883 1.00 24.32 778 THR A O 1
ATOM 1799 N N . HIS A 1 226 ? -2.077 -10.094 28.759 1.00 28.31 779 HIS A N 1
ATOM 1800 C CA . HIS A 1 226 ? -3.010 -11.081 29.284 1.00 25.76 779 HIS A CA 1
ATOM 1801 C C . HIS A 1 226 ? -4.235 -11.217 28.392 1.00 25.23 779 HIS A C 1
ATOM 1802 O O . HIS A 1 226 ? -4.732 -12.321 28.172 1.00 27.34 779 HIS A O 1
ATOM 1809 N N . LYS A 1 227 ? -4.723 -10.099 27.870 1.00 25.34 780 LYS A N 1
ATOM 1810 C CA . LYS A 1 227 ? -5.908 -10.144 27.016 1.00 29.17 780 LYS A CA 1
ATOM 1811 C C . LYS A 1 227 ? -5.636 -10.852 25.674 1.00 27.02 780 LYS A C 1
ATOM 1812 O O . LYS A 1 227 ? -6.494 -11.572 25.153 1.00 24.60 780 LYS A O 1
ATOM 1818 N N . ILE A 1 228 ? -4.433 -10.661 25.136 1.00 24.13 781 ILE A N 1
ATOM 1819 C CA . ILE A 1 228 ? -4.009 -11.353 23.925 1.00 22.12 781 ILE A CA 1
ATOM 1820 C C . ILE A 1 228 ? -3.909 -12.848 24.179 1.00 28.33 781 ILE A C 1
ATOM 1821 O O . ILE A 1 228 ? -4.484 -13.653 23.446 1.00 29.54 781 ILE A O 1
ATOM 1826 N N . VAL A 1 229 ? -3.161 -13.219 25.213 1.00 26.88 782 VAL A N 1
ATOM 1827 C CA . VAL A 1 229 ? -2.998 -14.623 25.547 1.00 27.40 782 VAL A CA 1
ATOM 1828 C C . VAL A 1 229 ? -4.356 -15.295 25.681 1.00 28.21 782 VAL A C 1
ATOM 1829 O O . VAL A 1 229 ? -4.583 -16.373 25.126 1.00 36.16 782 VAL A O 1
ATOM 1833 N N . HIS A 1 230 ? -5.263 -14.642 26.395 1.00 23.88 783 HIS A N 1
ATOM 1834 C CA . HIS A 1 230 ? -6.611 -15.167 26.561 1.00 24.13 783 HIS A CA 1
ATOM 1835 C C . HIS A 1 230 ? -7.320 -15.470 25.237 1.00 25.22 783 HIS A C 1
ATOM 1836 O O . HIS A 1 230 ? -8.097 -16.415 25.148 1.00 26.30 783 HIS A O 1
ATOM 1843 N N . LEU A 1 231 ? -7.063 -14.666 24.212 1.00 30.96 784 LEU A N 1
ATOM 1844 C CA . LEU A 1 231 ? -7.737 -14.844 22.922 1.00 29.85 784 LEU A CA 1
ATOM 1845 C C . LEU A 1 231 ? -7.074 -15.888 22.028 1.00 27.71 784 LEU A C 1
ATOM 1846 O O . LEU A 1 231 ? -7.754 -16.580 21.277 1.00 41.51 784 LEU A O 1
ATOM 1851 N N . LEU A 1 232 ? -5.753 -16.012 22.117 1.00 27.75 785 LEU A N 1
ATOM 1852 C CA . LEU A 1 232 ? -5.018 -16.890 21.207 1.00 32.01 785 LEU A CA 1
ATOM 1853 C C . LEU A 1 232 ? -4.693 -18.267 21.778 1.00 27.91 785 LEU A C 1
ATOM 1854 O O . LEU A 1 232 ? -4.451 -19.207 21.023 1.00 25.16 785 LEU A O 1
ATOM 1859 N N . LYS A 1 233 ? -4.657 -18.382 23.102 1.00 31.50 786 LYS A N 1
ATOM 1860 C CA . LYS A 1 233 ? -4.314 -19.657 23.733 1.00 33.00 786 LYS A CA 1
ATOM 1861 C C . LYS A 1 233 ? -5.156 -20.825 23.205 1.00 32.51 786 LYS A C 1
ATOM 1862 O O . LYS A 1 233 ? -4.621 -21.890 22.918 1.00 33.13 786 LYS A O 1
ATOM 1868 N N . PRO A 1 234 ? -6.478 -20.626 23.074 1.00 31.69 787 PRO A N 1
ATOM 1869 C CA . PRO A 1 234 ? -7.365 -21.685 22.578 1.00 25.82 787 PRO A CA 1
ATOM 1870 C C . PRO A 1 234 ? -7.023 -22.188 21.173 1.00 34.06 787 PRO A C 1
ATOM 1871 O O . PRO A 1 234 ? -7.688 -23.091 20.656 1.00 33.55 787 PRO A O 1
ATOM 1875 N N . ARG A 1 235 ? -5.999 -21.613 20.557 1.00 29.71 788 ARG A N 1
ATOM 1876 C CA . ARG A 1 235 ? -5.636 -21.994 19.202 1.00 26.38 788 ARG A CA 1
ATOM 1877 C C . ARG A 1 235 ? -4.144 -22.256 19.148 1.00 27.17 788 ARG A C 1
ATOM 1878 O O . ARG A 1 235 ? -3.531 -22.241 18.076 1.00 28.74 788 ARG A O 1
ATOM 1886 N N . ALA A 1 236 ? -3.574 -22.520 20.318 1.00 22.86 789 ALA A N 1
ATOM 1887 C CA . ALA A 1 236 ? -2.129 -22.639 20.473 1.00 25.89 789 ALA A CA 1
ATOM 1888 C C . ALA A 1 236 ? -1.483 -23.505 19.395 1.00 25.09 789 ALA A C 1
ATOM 1889 O O . ALA A 1 236 ? -0.484 -23.117 18.790 1.00 23.00 789 ALA A O 1
ATOM 1891 N N . ILE A 1 237 ? -2.054 -24.681 19.162 1.00 26.98 790 ILE A N 1
ATOM 1892 C CA . ILE A 1 237 ? -1.521 -25.588 18.154 1.00 24.66 790 ILE A CA 1
ATOM 1893 C C . ILE A 1 237 ? -1.733 -25.032 16.760 1.00 23.01 790 ILE A C 1
ATOM 1894 O O . ILE A 1 237 ? -0.810 -25.004 15.950 1.00 25.06 790 ILE A O 1
ATOM 1899 N N . GLU A 1 238 ? -2.959 -24.603 16.481 1.00 20.72 791 GLU A N 1
ATOM 1900 C CA . GLU A 1 238 ? -3.301 -24.108 15.158 1.00 20.51 791 GLU A CA 1
ATOM 1901 C C . GLU A 1 238 ? -2.355 -22.983 14.727 1.00 23.13 791 GLU A C 1
ATOM 1902 O O . GLU A 1 238 ? -1.871 -22.971 13.597 1.00 22.05 791 GLU A O 1
ATOM 1908 N N . LEU A 1 239 ? -2.083 -22.055 15.642 1.00 22.70 792 LEU A N 1
ATOM 1909 C CA . LEU A 1 239 ? -1.199 -20.934 15.375 1.00 19.27 792 LEU A CA 1
ATOM 1910 C C . LEU A 1 239 ? 0.266 -21.339 15.428 1.00 20.27 792 LEU A C 1
ATOM 1911 O O . LEU A 1 239 ? 1.128 -20.655 14.872 1.00 20.14 792 LEU A O 1
ATOM 1916 N N . SER A 1 240 ? 0.556 -22.442 16.108 1.00 19.53 793 SER A N 1
ATOM 1917 C CA . SER A 1 240 ? 1.935 -22.907 16.220 1.00 21.52 793 SER A CA 1
ATOM 1918 C C . SER A 1 240 ? 2.464 -23.448 14.894 1.00 22.65 793 SER A C 1
ATOM 1919 O O . SER A 1 240 ? 3.677 -23.549 14.690 1.00 23.02 793 SER A O 1
ATOM 1922 N N . ILE A 1 241 ? 1.554 -23.798 13.993 1.00 23.21 794 ILE A N 1
ATOM 1923 C CA . ILE A 1 241 ? 1.949 -24.357 12.702 1.00 24.69 794 ILE A CA 1
ATOM 1924 C C . ILE A 1 241 ? 1.633 -23.385 11.579 1.00 21.22 794 ILE A C 1
ATOM 1925 O O . ILE A 1 241 ? 1.493 -23.773 10.419 1.00 22.73 794 ILE A O 1
ATOM 1930 N N . HIS A 1 242 ? 1.537 -22.113 11.944 1.00 23.94 795 HIS A N 1
ATOM 1931 C CA . HIS A 1 242 ? 1.261 -21.041 11.002 1.00 19.39 795 HIS A CA 1
ATOM 1932 C C . HIS A 1 242 ? 2.506 -20.188 10.805 1.00 19.86 795 HIS A C 1
ATOM 1933 O O . HIS A 1 242 ? 3.175 -19.821 11.770 1.00 19.00 795 HIS A O 1
ATOM 1940 N N . LYS A 1 243 ? 2.820 -19.890 9.549 1.00 22.53 796 LYS A N 1
ATOM 1941 C CA . LYS A 1 243 ? 3.994 -19.087 9.191 1.00 21.87 796 LYS A CA 1
ATOM 1942 C C . LYS A 1 243 ? 4.191 -17.861 10.091 1.00 22.16 796 LYS A C 1
ATOM 1943 O O . 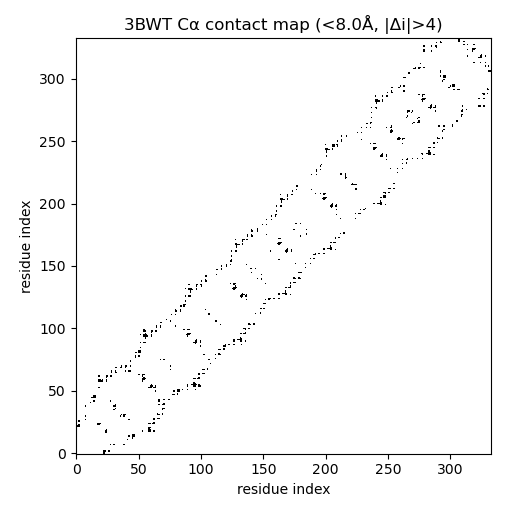LYS A 1 243 ? 5.309 -17.548 10.515 1.00 21.01 796 LYS A O 1
ATOM 1949 N N . PHE A 1 244 ? 3.098 -17.158 10.362 1.00 19.98 797 PHE A N 1
ATOM 1950 C CA . PHE A 1 244 ? 3.171 -15.902 11.091 1.00 19.61 797 PHE A CA 1
ATOM 1951 C C . PHE A 1 244 ? 2.580 -15.984 12.483 1.00 19.18 797 PHE A C 1
ATOM 1952 O O . PHE A 1 244 ? 3.106 -15.385 13.411 1.00 19.97 797 PHE A O 1
ATOM 1960 N N . GLY A 1 245 ? 1.497 -16.737 12.627 1.00 20.51 798 GLY A N 1
ATOM 1961 C CA . GLY A 1 245 ? 0.905 -16.965 13.932 1.00 20.75 798 GLY A CA 1
ATOM 1962 C C . GLY A 1 245 ? 1.902 -17.523 14.927 1.00 20.69 798 GLY A C 1
ATOM 1963 O O . GLY A 1 245 ? 1.860 -17.184 16.110 1.00 22.24 798 GLY A O 1
ATOM 1964 N N . SER A 1 246 ? 2.804 -18.373 14.443 1.00 19.66 799 SER A N 1
ATOM 1965 C CA . SER A 1 246 ? 3.803 -19.013 15.294 1.00 22.46 799 SER A CA 1
ATOM 1966 C C . SER A 1 246 ? 4.787 -18.007 15.903 1.00 20.77 799 SER A C 1
ATOM 1967 O O . SER A 1 246 ? 5.428 -18.286 16.919 1.00 22.08 799 SER A O 1
ATOM 1970 N N . ASN A 1 247 ? 4.920 -16.846 15.269 1.00 21.73 800 ASN A N 1
ATOM 1971 C CA . ASN A 1 247 ? 5.792 -15.793 15.787 1.00 20.00 800 ASN A CA 1
ATOM 1972 C C . ASN A 1 247 ? 5.256 -15.287 17.102 1.00 18.47 800 ASN A C 1
ATOM 1973 O O . ASN A 1 247 ? 6.004 -15.001 18.021 1.00 19.61 800 ASN A O 1
ATOM 1978 N N . VAL A 1 248 ? 3.938 -15.169 17.166 1.00 18.92 801 VAL A N 1
ATOM 1979 C CA . VAL A 1 248 ? 3.257 -14.728 18.365 1.00 20.23 801 VAL A CA 1
ATOM 1980 C C . VAL A 1 248 ? 3.302 -15.809 19.446 1.00 20.52 801 VAL A C 1
ATOM 1981 O O . VAL A 1 248 ? 3.599 -15.527 20.602 1.00 20.35 801 VAL A O 1
ATOM 1985 N N . ILE A 1 249 ? 3.017 -17.050 19.078 1.00 21.55 802 ILE A N 1
ATOM 1986 C CA . ILE A 1 249 ? 3.059 -18.118 20.067 1.00 21.74 802 ILE A CA 1
ATOM 1987 C C . ILE A 1 249 ? 4.428 -18.153 20.753 1.00 22.57 802 ILE A C 1
ATOM 1988 O O . ILE A 1 249 ? 4.506 -18.164 21.985 1.00 23.83 802 ILE A O 1
ATOM 1993 N N . GLU A 1 250 ? 5.494 -18.154 19.952 1.00 20.86 803 GLU A N 1
ATOM 1994 C CA . GLU A 1 250 ? 6.870 -18.060 20.453 1.00 20.18 803 GLU A CA 1
ATOM 1995 C C . GLU A 1 250 ? 7.115 -16.832 21.327 1.00 22.14 803 GLU A C 1
ATOM 1996 O O . GLU A 1 250 ? 7.832 -16.894 22.329 1.00 22.16 803 GLU A O 1
ATOM 2002 N N . LYS A 1 251 ? 6.541 -15.706 20.927 1.00 19.94 804 LYS A N 1
ATOM 2003 C CA . LYS A 1 251 ? 6.703 -14.478 21.682 1.00 20.03 804 LYS A CA 1
ATOM 2004 C C . LYS A 1 251 ? 6.166 -14.672 23.098 1.00 20.28 804 LYS A C 1
ATOM 2005 O O . LYS A 1 251 ? 6.805 -14.287 24.074 1.00 20.96 804 LYS A O 1
ATOM 2011 N N . ILE A 1 252 ? 4.986 -15.274 23.189 1.00 19.33 805 ILE A N 1
ATOM 2012 C CA . ILE A 1 252 ? 4.360 -15.609 24.462 1.00 21.04 805 ILE A CA 1
ATOM 2013 C C . ILE A 1 252 ? 5.162 -16.668 25.233 1.00 25.30 805 ILE A C 1
ATOM 2014 O O . ILE A 1 252 ? 5.370 -16.542 26.445 1.00 23.26 805 ILE A O 1
ATOM 2019 N N . LEU A 1 253 ? 5.619 -17.703 24.532 1.00 21.34 806 LEU A N 1
ATOM 2020 C CA . LEU A 1 253 ? 6.446 -18.729 25.167 1.00 24.47 806 LEU A CA 1
ATOM 2021 C C . LEU A 1 253 ? 7.711 -18.128 25.763 1.00 24.95 806 LEU A C 1
ATOM 2022 O O . LEU A 1 253 ? 8.303 -18.700 26.671 1.00 29.41 806 LEU A O 1
ATOM 2027 N N . LYS A 1 254 ? 8.126 -16.979 25.237 1.00 27.69 807 LYS A N 1
ATOM 2028 C CA . LYS A 1 254 ? 9.352 -16.322 25.689 1.00 26.64 807 LYS A CA 1
ATOM 2029 C C . LYS A 1 254 ? 9.063 -15.158 26.637 1.00 22.14 807 LYS A C 1
ATOM 2030 O O . LYS A 1 254 ? 9.971 -14.429 27.038 1.00 22.26 807 LYS A O 1
ATOM 2036 N N . THR A 1 255 ? 7.798 -14.990 26.996 1.00 19.58 808 THR A N 1
ATOM 2037 C CA . THR A 1 255 ? 7.432 -13.996 27.994 1.00 25.58 808 THR A CA 1
ATOM 2038 C C . THR A 1 255 ? 7.133 -14.673 29.332 1.00 25.30 808 THR A C 1
ATOM 2039 O O . THR A 1 255 ? 6.037 -15.200 29.541 1.00 21.22 808 THR A O 1
ATOM 2043 N N . ALA A 1 256 ? 8.112 -14.636 30.234 1.00 21.21 809 ALA A N 1
ATOM 2044 C CA . ALA A 1 256 ? 8.093 -15.469 31.439 1.00 29.72 809 ALA A CA 1
ATOM 2045 C C . ALA A 1 256 ? 6.733 -15.629 32.122 1.00 24.84 809 ALA A C 1
ATOM 2046 O O . ALA A 1 256 ? 6.346 -16.752 32.443 1.00 24.79 809 ALA A O 1
ATOM 2048 N N . ILE A 1 257 ? 6.008 -14.529 32.334 1.00 21.41 810 ILE A N 1
ATOM 2049 C CA . ILE A 1 257 ? 4.754 -14.606 33.090 1.00 20.95 810 ILE A CA 1
ATOM 2050 C C . ILE A 1 257 ? 3.600 -15.244 32.345 1.00 25.12 810 ILE A C 1
ATOM 2051 O O . ILE A 1 257 ? 2.546 -15.472 32.937 1.00 34.29 810 ILE A O 1
ATOM 2056 N N . VAL A 1 258 ? 3.766 -15.506 31.052 1.00 26.70 811 VAL A N 1
ATOM 2057 C CA . VAL A 1 258 ? 2.708 -16.180 30.304 1.00 19.81 811 VAL A CA 1
ATOM 2058 C C . VAL A 1 258 ? 3.201 -17.460 29.655 1.00 21.23 811 VAL A C 1
ATOM 2059 O O . VAL A 1 258 ? 2.423 -18.183 29.040 1.00 28.58 811 VAL A O 1
ATOM 2063 N N . SER A 1 259 ? 4.491 -17.745 29.809 1.00 22.02 812 SER A N 1
ATOM 2064 C CA . SER A 1 259 ? 5.085 -18.970 29.272 1.00 24.29 812 SER A CA 1
ATOM 2065 C C . SER A 1 259 ? 4.215 -20.187 29.574 1.00 28.54 812 SER A C 1
ATOM 2066 O O . SER A 1 259 ? 3.758 -20.889 28.669 1.00 26.86 812 SER A O 1
ATOM 2069 N N . GLU A 1 260 ? 3.965 -20.407 30.859 1.00 27.35 813 GLU A N 1
ATOM 2070 C CA . GLU A 1 260 ? 3.476 -21.693 31.327 1.00 30.01 813 GLU A CA 1
ATOM 2071 C C . GLU A 1 260 ? 2.012 -22.017 30.987 1.00 30.94 813 GLU A C 1
ATOM 2072 O O . GLU A 1 260 ? 1.699 -23.146 30.629 1.00 33.93 813 GLU A O 1
ATOM 2078 N N . PRO A 1 261 ? 1.117 -21.029 31.066 1.00 30.04 814 PRO A N 1
ATOM 2079 C CA . PRO A 1 261 ? -0.236 -21.272 30.553 1.00 29.79 814 PRO A CA 1
ATOM 2080 C C . PRO A 1 261 ? -0.232 -21.774 29.103 1.00 33.50 814 PRO A C 1
ATOM 2081 O O . PRO A 1 261 ? -0.993 -22.685 28.753 1.00 31.72 814 PRO A O 1
ATOM 2085 N N . MET A 1 262 ? 0.616 -21.178 28.270 1.00 30.47 815 MET A N 1
ATOM 2086 C CA . MET A 1 262 ? 0.706 -21.564 26.862 1.00 30.93 815 MET A CA 1
ATOM 2087 C C . MET A 1 262 ? 1.271 -22.970 26.706 1.00 26.54 815 MET A C 1
ATOM 2088 O O . MET A 1 262 ? 0.728 -23.787 25.963 1.00 29.06 815 MET A O 1
ATOM 2093 N N . ILE A 1 263 ? 2.372 -23.238 27.400 1.00 26.47 816 ILE A N 1
ATOM 2094 C CA . ILE A 1 263 ? 2.979 -24.560 27.395 1.00 25.73 816 ILE A CA 1
ATOM 2095 C C . ILE A 1 263 ? 1.955 -25.590 27.848 1.00 28.23 816 ILE A C 1
ATOM 2096 O O . ILE A 1 263 ? 1.886 -26.697 27.316 1.00 28.67 816 ILE A O 1
ATOM 2101 N N . LEU A 1 264 ? 1.146 -25.200 28.824 1.00 27.25 817 LEU A N 1
ATOM 2102 C CA . LEU A 1 264 ? 0.083 -26.046 29.344 1.00 27.42 817 LEU A CA 1
ATOM 2103 C C . LEU A 1 264 ? -0.964 -26.386 28.301 1.00 31.03 817 LEU A C 1
ATOM 2104 O O . LEU A 1 264 ? -1.384 -27.539 28.189 1.00 37.38 817 LEU A O 1
ATOM 2109 N N . GLU A 1 265 ? -1.403 -25.375 27.561 1.00 33.16 818 GLU A N 1
ATOM 2110 C CA . GLU A 1 265 ? -2.380 -25.571 26.498 1.00 35.39 818 GLU A CA 1
ATOM 2111 C C . GLU A 1 265 ? -1.848 -26.561 25.474 1.00 33.96 818 GLU A C 1
ATOM 2112 O O . GLU A 1 265 ? -2.530 -27.513 25.085 1.00 33.72 818 GLU A O 1
ATOM 2118 N N . ILE A 1 266 ? -0.618 -26.323 25.040 1.00 31.74 819 ILE A N 1
ATOM 2119 C CA . ILE A 1 266 ? 0.062 -27.230 24.123 1.00 36.15 819 ILE A CA 1
ATOM 2120 C C . ILE A 1 266 ? 0.111 -28.659 24.678 1.00 36.24 819 ILE A C 1
ATOM 2121 O O . ILE A 1 266 ? -0.131 -29.621 23.949 1.00 42.24 819 ILE A O 1
ATOM 2126 N N . LEU A 1 267 ? 0.395 -28.790 25.972 1.00 33.45 820 LEU A N 1
ATOM 2127 C CA . LEU A 1 267 ? 0.415 -30.098 26.633 1.00 34.08 820 LEU A CA 1
ATOM 2128 C C . LEU A 1 267 ? -0.954 -30.755 26.742 1.00 29.76 820 LEU A C 1
ATOM 2129 O O . LEU A 1 267 ? -1.076 -31.963 26.574 1.00 28.66 820 LEU A O 1
ATOM 2134 N N . ASN A 1 268 ? -1.979 -29.966 27.038 1.00 31.56 821 ASN A N 1
ATOM 2135 C CA . ASN A 1 268 ? -3.294 -30.523 27.341 1.00 27.11 821 ASN A CA 1
ATOM 2136 C C . ASN A 1 268 ? -4.252 -30.644 26.158 1.00 39.01 821 ASN A C 1
ATOM 2137 O O . ASN A 1 268 ? -4.751 -31.735 25.873 1.00 35.25 821 ASN A O 1
ATOM 2142 N N . ASN A 1 269 ? -4.511 -29.535 25.469 1.00 36.43 822 ASN A N 1
ATOM 2143 C CA . ASN A 1 269 ? -5.397 -29.572 24.307 1.00 32.01 822 ASN A CA 1
ATOM 2144 C C . ASN A 1 269 ? -4.681 -29.958 23.004 1.00 46.74 822 ASN A C 1
ATOM 2145 O O . ASN A 1 269 ? -5.314 -30.176 21.969 1.00 44.35 822 ASN A O 1
ATOM 2150 N N . GLY A 1 270 ? -3.358 -30.077 23.072 1.00 42.21 823 GLY A N 1
ATOM 2151 C CA . GLY A 1 270 ? -2.585 -30.567 21.948 1.00 27.83 823 GLY A CA 1
ATOM 2152 C C . GLY A 1 270 ? -2.344 -32.062 22.040 1.00 31.81 823 GLY A C 1
ATOM 2153 O O . GLY A 1 270 ? -2.625 -32.807 21.102 1.00 28.86 823 GLY A O 1
ATOM 2154 N N . GLY A 1 271 ? -1.818 -32.499 23.182 1.00 37.00 824 GLY A N 1
ATOM 2155 C CA . GLY A 1 271 ? -1.536 -33.906 23.412 1.00 26.08 824 GLY A CA 1
ATOM 2156 C C . GLY A 1 271 ? -0.528 -34.464 22.428 1.00 32.62 824 GLY A C 1
ATOM 2157 O O . GLY A 1 271 ? 0.190 -33.708 21.765 1.00 31.84 824 GLY A O 1
ATOM 2158 N N . GLU A 1 272 ? -0.467 -35.790 22.318 1.00 36.44 825 GLU A N 1
ATOM 2159 C CA . GLU A 1 272 ? 0.514 -36.409 21.434 1.00 37.69 825 GLU A CA 1
ATOM 2160 C C . GLU A 1 272 ? 0.254 -36.046 19.969 1.00 31.07 825 GLU A C 1
ATOM 2161 O O . GLU A 1 272 ? 1.189 -35.863 19.193 1.00 30.43 825 GLU A O 1
ATOM 2167 N N . THR A 1 273 ? -1.016 -35.936 19.597 1.00 25.24 826 THR A N 1
ATOM 2168 C CA . THR A 1 273 ? -1.369 -35.539 18.243 1.00 25.70 826 THR A CA 1
ATOM 2169 C C . THR A 1 273 ? -0.866 -34.125 17.913 1.00 32.86 826 THR A C 1
ATOM 2170 O O . THR A 1 273 ? -0.160 -33.922 16.921 1.00 31.42 826 THR A O 1
ATOM 2174 N N . GLY A 1 274 ? -1.223 -33.154 18.746 1.00 27.36 827 GLY A N 1
ATOM 2175 C CA . GLY A 1 274 ? -0.759 -31.795 18.555 1.00 27.64 827 GLY A CA 1
ATOM 2176 C C . GLY A 1 274 ? 0.756 -31.700 18.582 1.00 26.88 827 GLY A C 1
ATOM 2177 O O . GLY A 1 274 ? 1.378 -31.059 17.730 1.00 26.50 827 GLY A O 1
ATOM 2178 N N . ILE A 1 275 ? 1.363 -32.335 19.572 1.00 25.41 828 ILE A N 1
ATOM 2179 C CA . ILE A 1 275 ? 2.810 -32.286 19.692 1.00 26.13 828 ILE A CA 1
ATOM 2180 C C . ILE A 1 275 ? 3.485 -32.948 18.495 1.00 24.12 828 ILE A C 1
ATOM 2181 O O . ILE A 1 275 ? 4.503 -32.464 18.009 1.00 27.17 828 ILE A O 1
ATOM 2186 N N . GLN A 1 276 ? 2.909 -34.043 18.009 1.00 23.79 829 GLN A N 1
ATOM 2187 C CA . GLN A 1 276 ? 3.446 -34.707 16.831 1.00 26.45 829 GLN A CA 1
ATOM 2188 C C . GLN A 1 276 ? 3.304 -33.796 15.615 1.00 25.44 829 GLN A C 1
ATOM 2189 O O . GLN A 1 276 ? 4.142 -33.801 14.709 1.00 24.71 829 GLN A O 1
ATOM 2195 N N . SER A 1 277 ? 2.226 -33.023 15.599 1.00 20.77 830 SER A N 1
ATOM 2196 C CA . SER A 1 277 ? 2.028 -32.032 14.559 1.00 27.73 830 SER A CA 1
ATOM 2197 C C . SER A 1 277 ? 3.143 -30.987 14.598 1.00 27.18 830 SER A C 1
ATOM 2198 O O . SER A 1 277 ? 3.706 -30.633 13.560 1.00 25.18 830 SER A O 1
ATOM 2201 N N . LEU A 1 278 ? 3.471 -30.510 15.794 1.00 20.34 831 LEU A N 1
ATOM 2202 C CA . LEU A 1 278 ? 4.567 -29.562 15.947 1.00 23.03 831 LEU A CA 1
ATOM 2203 C C . LEU A 1 278 ? 5.898 -30.171 15.524 1.00 25.76 831 LEU A C 1
ATOM 2204 O O . LEU A 1 278 ? 6.613 -29.608 14.694 1.00 33.25 831 LEU A O 1
ATOM 2209 N N . LEU A 1 279 ? 6.238 -31.313 16.108 1.00 25.31 832 LEU A N 1
ATOM 2210 C CA . LEU A 1 279 ? 7.481 -31.989 15.771 1.00 25.66 832 LEU A CA 1
ATOM 2211 C C . LEU A 1 279 ? 7.673 -32.057 14.263 1.00 27.45 832 LEU A C 1
ATOM 2212 O O . LEU A 1 279 ? 8.803 -32.008 13.775 1.00 26.40 832 LEU A O 1
ATOM 2217 N N . ASN A 1 280 ? 6.565 -32.159 13.531 1.00 26.83 833 ASN A N 1
ATOM 2218 C CA . ASN A 1 280 ? 6.613 -32.483 12.102 1.00 30.86 833 ASN A CA 1
ATOM 2219 C C . ASN A 1 280 ? 6.329 -31.320 11.160 1.00 28.59 833 ASN A C 1
ATOM 2220 O O . ASN A 1 280 ? 6.258 -31.485 9.941 1.00 24.08 833 ASN A O 1
ATOM 2225 N N . ASP A 1 281 ? 6.187 -30.138 11.733 1.00 27.92 834 ASP A N 1
ATOM 2226 C CA . ASP A 1 281 ? 5.837 -28.972 10.954 1.00 23.51 834 ASP A CA 1
ATOM 2227 C C . ASP A 1 281 ? 7.038 -28.065 10.700 1.00 23.75 834 ASP A C 1
ATOM 2228 O O . ASP A 1 281 ? 7.925 -27.926 11.545 1.00 23.76 834 ASP A O 1
ATOM 2233 N N . SER A 1 282 ? 7.051 -27.455 9.518 1.00 27.77 835 SER A N 1
ATOM 2234 C CA . SER A 1 282 ? 8.093 -26.515 9.129 1.00 23.94 835 SER A CA 1
ATOM 2235 C C . SER A 1 282 ? 8.243 -25.395 10.156 1.00 29.67 835 SER A C 1
ATOM 2236 O O . SER A 1 282 ? 9.331 -24.834 10.306 1.00 28.79 835 SER A O 1
ATOM 2239 N N . TYR A 1 283 ? 7.156 -25.086 10.868 1.00 24.83 836 TYR A N 1
ATOM 2240 C CA . TYR A 1 283 ? 7.123 -23.939 11.774 1.00 22.21 836 TYR A CA 1
ATOM 2241 C C . TYR A 1 283 ? 7.016 -24.359 13.239 1.00 24.83 836 TYR A C 1
ATOM 2242 O O . TYR A 1 283 ? 7.828 -23.942 14.067 1.00 29.13 836 TYR A O 1
ATOM 2251 N N . GLY A 1 284 ? 6.011 -25.175 13.549 1.00 23.22 837 GLY A N 1
ATOM 2252 C CA . GLY A 1 284 ? 5.788 -25.681 14.894 1.00 22.69 837 GLY A CA 1
ATOM 2253 C C . GLY A 1 284 ? 6.967 -26.425 15.497 1.00 22.85 837 GLY A C 1
ATOM 2254 O O . GLY A 1 284 ? 7.095 -26.507 16.707 1.00 21.07 837 GLY A O 1
ATOM 2255 N N . ASN A 1 285 ? 7.832 -26.978 14.658 1.00 26.06 838 ASN A N 1
ATOM 2256 C CA . ASN A 1 285 ? 9.059 -27.575 15.158 1.00 24.91 838 ASN A CA 1
ATOM 2257 C C . ASN A 1 285 ? 9.810 -26.607 16.064 1.00 24.10 838 ASN A C 1
ATOM 2258 O O . ASN A 1 285 ? 10.097 -26.929 17.214 1.00 25.95 838 ASN A O 1
ATOM 2263 N N . TYR A 1 286 ? 10.121 -25.423 15.540 1.00 24.65 839 TYR A N 1
ATOM 2264 C CA . TYR A 1 286 ? 10.827 -24.385 16.303 1.00 27.81 839 TYR A CA 1
ATOM 2265 C C . TYR A 1 286 ? 10.090 -23.983 17.567 1.00 22.06 839 TYR A C 1
ATOM 2266 O O . TYR A 1 286 ? 10.709 -23.723 18.591 1.00 21.24 839 TYR A O 1
ATOM 2275 N N . VAL A 1 287 ? 8.770 -23.891 17.458 1.00 21.85 840 VAL A N 1
ATOM 2276 C CA . VAL A 1 287 ? 7.904 -23.603 18.586 1.00 23.12 840 VAL A CA 1
ATOM 2277 C C . VAL A 1 287 ? 8.006 -24.713 19.622 1.00 23.21 840 VAL A C 1
ATOM 2278 O O . VAL A 1 287 ? 8.052 -24.465 20.827 1.00 21.74 840 VAL A O 1
ATOM 2282 N N . LEU A 1 288 ? 8.040 -25.945 19.136 1.00 24.03 841 LEU A N 1
ATOM 2283 C CA . LEU A 1 288 ? 8.205 -27.099 19.999 1.00 28.47 841 LEU A CA 1
ATOM 2284 C C . LEU A 1 288 ? 9.535 -27.009 20.726 1.00 25.62 841 LEU A C 1
ATOM 2285 O O . LEU A 1 288 ? 9.624 -27.318 21.913 1.00 26.54 841 LEU A O 1
ATOM 2290 N N . GLN A 1 289 ? 10.567 -26.594 19.999 1.00 21.26 842 GLN A N 1
ATOM 2291 C CA . GLN A 1 289 ? 11.900 -26.501 20.567 1.00 21.90 842 GLN A CA 1
ATOM 2292 C C . GLN A 1 289 ? 11.956 -25.378 21.583 1.00 25.01 842 GLN A C 1
ATOM 2293 O O . GLN A 1 289 ? 12.663 -25.462 22.582 1.00 27.51 842 GLN A O 1
ATOM 2299 N N . THR A 1 290 ? 11.206 -24.318 21.320 1.00 25.58 843 THR A N 1
ATOM 2300 C CA . THR A 1 290 ? 11.097 -23.237 22.278 1.00 24.95 843 THR A CA 1
ATOM 2301 C C . THR A 1 290 ? 10.424 -23.746 23.543 1.00 25.78 843 THR A C 1
ATOM 2302 O O . THR A 1 290 ? 10.860 -23.431 24.647 1.00 25.81 843 THR A O 1
ATOM 2306 N N . ALA A 1 291 ? 9.374 -24.544 23.367 1.00 22.89 844 ALA A N 1
ATOM 2307 C CA . ALA A 1 291 ? 8.590 -25.060 24.484 1.00 27.36 844 ALA A CA 1
ATOM 2308 C C . ALA A 1 291 ? 9.458 -25.874 25.429 1.00 25.42 844 ALA A C 1
ATOM 2309 O O . ALA A 1 291 ? 9.393 -25.709 26.645 1.00 24.26 844 ALA A O 1
ATOM 2311 N N . LEU A 1 292 ? 10.271 -26.750 24.855 1.00 22.88 845 LEU A N 1
ATOM 2312 C CA . LEU A 1 292 ? 11.215 -27.550 25.625 1.00 24.86 845 LEU A CA 1
ATOM 2313 C C . LEU A 1 292 ? 12.271 -26.682 26.297 1.00 25.00 845 LEU A C 1
ATOM 2314 O O . LEU A 1 292 ? 12.621 -26.911 27.446 1.00 29.05 845 LEU A O 1
ATOM 2319 N N . ASP A 1 293 ? 12.790 -25.696 25.570 1.00 26.60 846 ASP A N 1
ATOM 2320 C CA . ASP A 1 293 ? 13.855 -24.849 26.083 1.00 22.24 846 ASP A CA 1
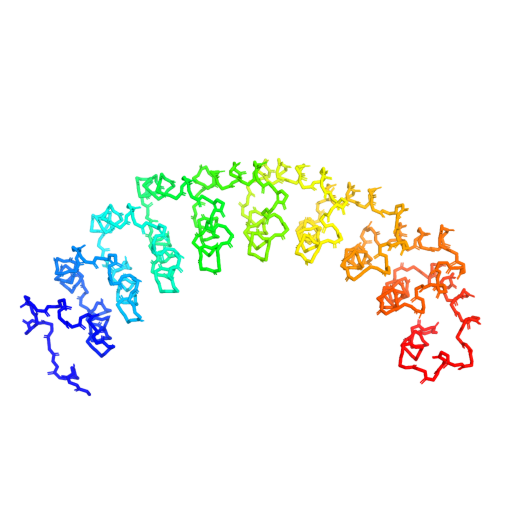ATOM 2321 C C . ASP A 1 293 ? 13.361 -24.053 27.280 1.00 29.03 846 ASP A C 1
ATOM 2322 O O . ASP A 1 293 ? 13.980 -24.073 28.345 1.00 32.48 846 ASP A O 1
ATOM 2327 N N . ILE A 1 294 ? 12.237 -23.363 27.108 1.00 26.10 847 ILE A N 1
ATOM 2328 C CA . ILE A 1 294 ? 11.637 -22.606 28.201 1.00 26.24 847 ILE A CA 1
ATOM 2329 C C . ILE A 1 294 ? 11.309 -23.511 29.388 1.00 27.66 847 ILE A C 1
ATOM 2330 O O . ILE A 1 294 ? 11.744 -23.248 30.506 1.00 31.17 847 ILE A O 1
ATOM 2335 N N . SER A 1 295 ? 10.554 -24.578 29.138 1.00 24.77 848 SER A N 1
ATOM 2336 C CA . SER A 1 295 ? 10.102 -25.458 30.213 1.00 27.56 848 SER A CA 1
ATOM 2337 C C . SER A 1 295 ? 11.260 -26.065 31.012 1.00 33.96 848 SER A C 1
ATOM 2338 O O . SER A 1 295 ? 11.163 -26.204 32.235 1.00 33.91 848 SER A O 1
ATOM 2341 N N . HIS A 1 296 ? 12.351 -26.414 30.331 1.00 27.66 849 HIS A N 1
ATOM 2342 C CA . HIS A 1 296 ? 13.549 -26.898 31.015 1.00 30.66 849 HIS A CA 1
ATOM 2343 C C . HIS A 1 296 ? 14.097 -25.877 32.003 1.00 35.87 849 HIS A C 1
ATOM 2344 O O . HIS A 1 296 ? 14.635 -26.233 33.050 1.00 37.66 849 HIS A O 1
ATOM 2351 N N . LYS A 1 297 ? 13.976 -24.604 31.654 1.00 34.37 850 LYS A N 1
ATOM 2352 C CA . LYS A 1 297 ? 14.506 -23.542 32.493 1.00 39.46 850 LYS A CA 1
ATOM 2353 C C . LYS A 1 297 ? 13.552 -23.168 33.626 1.00 37.31 850 LYS A C 1
ATOM 2354 O O . LYS A 1 297 ? 13.981 -22.903 34.747 1.00 37.71 850 LYS A O 1
ATOM 2360 N N . GLN A 1 298 ? 12.257 -23.158 33.333 1.00 33.51 851 GLN A N 1
ATOM 2361 C CA . GLN A 1 298 ? 11.283 -22.588 34.251 1.00 30.27 851 GLN A CA 1
ATOM 2362 C C . GLN A 1 298 ? 10.512 -23.610 35.066 1.00 38.96 851 GLN A C 1
ATOM 2363 O O . GLN A 1 298 ? 10.025 -23.294 36.147 1.00 31.73 851 GLN A O 1
ATOM 2369 N N . ASN A 1 299 ? 10.374 -24.826 34.550 1.00 38.24 852 ASN A N 1
ATOM 2370 C CA . ASN A 1 299 ? 9.472 -25.772 35.186 1.00 30.18 852 ASN A CA 1
ATOM 2371 C C . ASN A 1 299 ? 9.745 -27.244 34.851 1.00 37.15 852 ASN A C 1
ATOM 2372 O O . ASN A 1 299 ? 9.345 -27.748 33.805 1.00 44.19 852 ASN A O 1
ATOM 2377 N N . ASP A 1 300 ? 10.426 -27.927 35.762 1.00 40.33 853 ASP A N 1
ATOM 2378 C CA . ASP A 1 300 ? 10.814 -29.319 35.576 1.00 38.52 853 ASP A CA 1
ATOM 2379 C C . ASP A 1 300 ? 9.621 -30.240 35.349 1.00 39.85 853 ASP A C 1
ATOM 2380 O O . ASP A 1 300 ? 9.710 -31.210 34.599 1.00 35.22 853 ASP A O 1
ATOM 2385 N N . TYR A 1 301 ? 8.505 -29.940 36.000 1.00 31.43 854 TYR A N 1
ATOM 2386 C CA . TYR A 1 301 ? 7.324 -30.767 35.849 1.00 28.34 854 TYR A CA 1
ATOM 2387 C C . TYR A 1 301 ? 6.786 -30.687 34.424 1.00 30.02 854 TYR A C 1
ATOM 2388 O O . TYR A 1 301 ? 6.316 -31.676 33.869 1.00 33.80 854 TYR A O 1
ATOM 2397 N N . LEU A 1 302 ? 6.860 -29.503 33.831 1.00 37.94 855 LEU A N 1
ATOM 2398 C CA . LEU A 1 302 ? 6.381 -29.311 32.470 1.00 31.48 855 LEU A CA 1
ATOM 2399 C C . LEU A 1 302 ? 7.370 -29.887 31.456 1.00 28.48 855 LEU A C 1
ATOM 2400 O O . LEU A 1 302 ? 6.971 -30.497 30.467 1.00 27.52 855 LEU A O 1
ATOM 2405 N N . TYR A 1 303 ? 8.661 -29.698 31.711 1.00 27.46 856 TYR A N 1
ATOM 2406 C CA . TYR A 1 303 ? 9.707 -30.191 30.816 1.00 31.92 856 TYR A CA 1
ATOM 2407 C C . TYR A 1 303 ? 9.688 -31.715 30.692 1.00 37.20 856 TYR A C 1
ATOM 2408 O O . TYR A 1 303 ? 9.722 -32.274 29.589 1.00 34.94 856 TYR A O 1
ATOM 2417 N N . LYS A 1 304 ? 9.648 -32.381 31.838 1.00 36.27 857 LYS A N 1
ATOM 2418 C CA . LYS A 1 304 ? 9.569 -33.827 31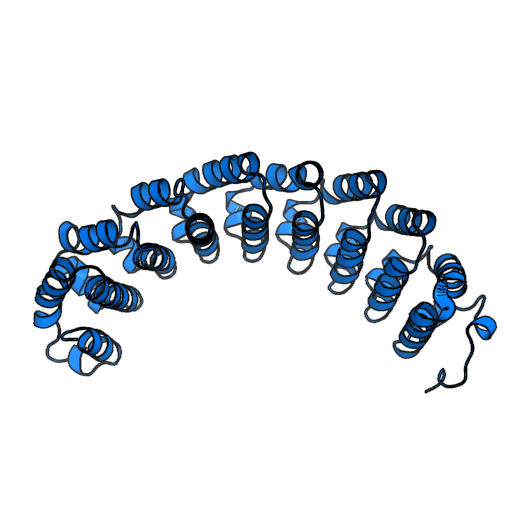.878 1.00 36.76 857 LYS A CA 1
ATOM 2419 C C . LYS A 1 304 ? 8.277 -34.285 31.221 1.00 35.63 857 LYS A C 1
ATOM 2420 O O . LYS A 1 304 ? 8.251 -35.305 30.527 1.00 36.03 857 LYS A O 1
ATOM 2426 N N . ARG A 1 305 ? 7.210 -33.521 31.427 1.00 28.57 858 ARG A N 1
ATOM 2427 C CA . ARG A 1 305 ? 5.938 -33.849 30.808 1.00 30.13 858 ARG A CA 1
ATOM 2428 C C . ARG A 1 305 ? 6.008 -33.761 29.274 1.00 43.11 858 ARG A C 1
ATOM 2429 O O . ARG A 1 305 ? 5.565 -34.676 28.571 1.00 46.10 858 ARG A O 1
ATOM 2437 N N . LEU A 1 306 ? 6.561 -32.680 28.772 1.00 33.62 859 LEU A N 1
ATOM 2438 C CA . LEU A 1 306 ? 6.804 -32.535 27.340 1.00 29.95 859 LEU A CA 1
ATOM 2439 C C . LEU A 1 306 ? 7.736 -33.623 26.820 1.00 36.39 859 LEU A C 1
ATOM 2440 O O . LEU A 1 306 ? 7.462 -34.255 25.803 1.00 35.89 859 LEU A O 1
ATOM 2445 N N . SER A 1 307 ? 8.863 -33.811 27.504 1.00 36.02 860 SER A N 1
ATOM 2446 C CA . SER A 1 307 ? 9.844 -34.803 27.096 1.00 28.88 860 SER A CA 1
ATOM 2447 C C . SER A 1 307 ? 9.222 -36.168 26.856 1.00 30.85 860 SER A C 1
ATOM 2448 O O . SER A 1 307 ? 9.538 -36.831 25.867 1.00 32.24 860 SER A O 1
ATOM 2451 N N . GLU A 1 308 ? 8.337 -36.597 27.749 1.00 26.16 861 GLU A N 1
ATOM 2452 C CA . GLU A 1 308 ? 7.857 -37.974 27.669 1.00 35.11 861 GLU A CA 1
ATOM 2453 C C . GLU A 1 308 ? 6.865 -38.216 26.540 1.00 33.95 861 GLU A C 1
ATOM 2454 O O . GLU A 1 308 ? 6.650 -39.357 26.134 1.00 38.24 861 GLU A O 1
ATOM 2460 N N . ILE A 1 309 ? 6.280 -37.145 26.017 1.00 35.08 862 ILE A N 1
ATOM 2461 C CA . ILE A 1 309 ? 5.454 -37.254 24.821 1.00 28.18 862 ILE A CA 1
ATOM 2462 C C . ILE A 1 309 ? 6.290 -37.145 23.553 1.00 28.54 862 ILE A C 1
ATOM 2463 O O . ILE A 1 309 ? 6.016 -37.808 22.553 1.00 29.98 862 ILE A O 1
ATOM 2468 N N . VAL A 1 310 ? 7.318 -36.309 23.608 1.00 26.00 863 VAL A N 1
ATOM 2469 C CA . VAL A 1 310 ? 8.187 -36.086 22.462 1.00 28.78 863 VAL A CA 1
ATOM 2470 C C . VAL A 1 310 ? 9.106 -37.268 22.152 1.00 30.70 863 VAL A C 1
ATOM 2471 O O . VAL A 1 310 ? 9.262 -37.646 20.991 1.00 29.43 863 VAL A O 1
ATOM 2475 N N . ALA A 1 311 ? 9.722 -37.838 23.184 1.00 27.41 864 ALA A N 1
ATOM 2476 C CA . ALA A 1 311 ? 10.763 -38.853 22.984 1.00 31.45 864 ALA A CA 1
ATOM 2477 C C . ALA A 1 311 ? 10.310 -40.136 22.259 1.00 35.60 864 ALA A C 1
ATOM 2478 O O . ALA A 1 311 ? 11.086 -40.724 21.487 1.00 25.10 864 ALA A O 1
ATOM 2480 N N . PRO A 1 312 ? 9.065 -40.583 22.516 1.00 26.00 865 PRO A N 1
ATOM 2481 C CA . PRO A 1 312 ? 8.512 -41.731 21.788 1.00 25.84 865 PRO A CA 1
ATOM 2482 C C . PRO A 1 312 ? 8.398 -41.460 20.290 1.00 31.07 865 PRO A C 1
ATOM 2483 O O . PRO A 1 312 ? 8.384 -42.396 19.479 1.00 39.43 865 PRO A O 1
ATOM 2487 N N . LEU A 1 313 ? 8.325 -40.187 19.927 1.00 24.73 866 LEU A N 1
ATOM 2488 C CA . LEU A 1 31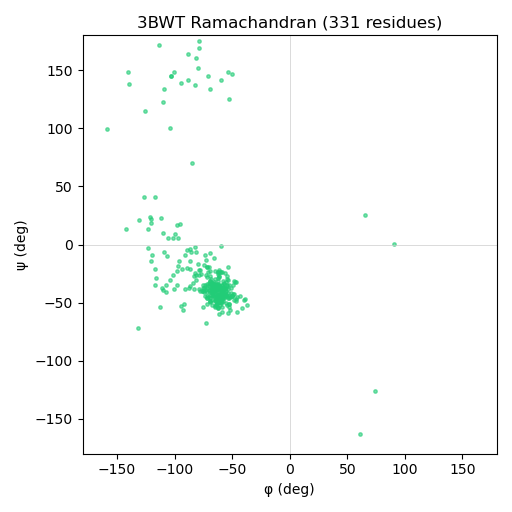3 ? 8.099 -39.810 18.540 1.00 26.69 866 LEU A CA 1
ATOM 2489 C C . LEU A 1 313 ? 9.403 -39.723 17.771 1.00 27.55 866 LEU A C 1
ATOM 2490 O O . LEU A 1 313 ? 9.414 -39.810 16.545 1.00 28.28 866 LEU A O 1
ATOM 2495 N N . LEU A 1 314 ? 10.503 -39.566 18.496 1.00 24.46 867 LEU A N 1
ATOM 2496 C CA . LEU A 1 314 ? 11.801 -39.398 17.856 1.00 29.46 867 LEU A CA 1
ATOM 2497 C C . LEU A 1 314 ? 12.460 -40.726 17.511 1.00 34.45 867 LEU A C 1
ATOM 2498 O O . LEU A 1 314 ? 13.455 -41.117 18.121 1.00 41.94 867 LEU A O 1
ATOM 2503 N N . VAL A 1 315 ? 11.899 -41.416 16.524 1.00 40.75 868 VAL A N 1
ATOM 2504 C CA . VAL A 1 315 ? 12.444 -42.693 16.078 1.00 38.56 868 VAL A CA 1
ATOM 2505 C C . VAL A 1 315 ? 12.381 -42.851 14.554 1.00 49.06 868 VAL A C 1
ATOM 2506 O O . VAL A 1 315 ? 11.481 -42.335 13.885 1.00 40.92 868 VAL A O 1
ATOM 2510 N N . GLY A 1 316 ? 13.357 -43.565 14.010 1.00 66.11 869 GLY A N 1
ATOM 2511 C CA . GLY A 1 316 ? 13.410 -43.807 12.583 1.00 67.82 869 GLY A CA 1
ATOM 2512 C C . GLY A 1 316 ? 13.827 -42.577 11.804 1.00 71.96 869 GLY A C 1
ATOM 2513 O O . GLY A 1 316 ? 14.867 -41.974 12.096 1.00 60.81 869 GLY A O 1
ATOM 2514 N N . PRO A 1 317 ? 13.005 -42.194 10.812 1.00 75.99 870 PRO A N 1
ATOM 2515 C CA . PRO A 1 317 ? 13.263 -41.110 9.854 1.00 62.60 870 PRO A CA 1
ATOM 2516 C C . PRO A 1 317 ? 13.600 -39.784 10.531 1.00 49.08 870 PRO A C 1
ATOM 2517 O O . PRO A 1 317 ? 14.681 -39.242 10.303 1.00 43.17 870 PRO A O 1
ATOM 2521 N N . ILE A 1 318 ? 12.683 -39.279 11.351 1.00 48.33 871 ILE A N 1
ATOM 2522 C CA . ILE A 1 318 ? 12.837 -37.974 11.973 1.00 34.88 871 ILE A CA 1
ATOM 2523 C C . ILE A 1 318 ? 14.212 -37.838 12.609 1.00 38.73 871 ILE A C 1
ATOM 2524 O O . ILE A 1 318 ? 14.805 -36.761 12.605 1.00 38.61 871 ILE A O 1
ATOM 2529 N N . ARG A 1 319 ? 14.725 -38.938 13.142 1.00 38.69 872 ARG A N 1
ATOM 2530 C CA . ARG A 1 319 ? 15.981 -38.905 13.883 1.00 41.54 872 ARG A CA 1
ATOM 2531 C C . ARG A 1 319 ? 17.175 -38.435 13.059 1.00 36.72 872 ARG A C 1
ATOM 2532 O O . ARG A 1 319 ? 18.169 -37.948 13.606 1.00 36.69 872 ARG A O 1
ATOM 2540 N N . ASN A 1 320 ? 17.071 -38.577 11.745 1.00 42.25 873 ASN A N 1
ATOM 2541 C CA . ASN A 1 320 ? 18.193 -38.292 10.859 1.00 45.96 873 ASN A CA 1
ATOM 2542 C C . ASN A 1 320 ? 18.008 -36.990 10.089 1.00 47.70 873 ASN A C 1
ATOM 2543 O O . ASN A 1 320 ? 18.937 -36.491 9.444 1.00 47.96 873 ASN A O 1
ATOM 2548 N N . THR A 1 321 ? 16.804 -36.439 10.174 1.00 35.07 874 THR A N 1
ATOM 2549 C CA . THR A 1 321 ? 16.516 -35.152 9.576 1.00 30.63 874 THR A CA 1
ATOM 2550 C C . THR A 1 321 ? 17.034 -34.041 10.481 1.00 35.46 874 THR A C 1
ATOM 2551 O O . THR A 1 321 ? 17.156 -34.223 11.692 1.00 33.20 874 THR A O 1
ATOM 2555 N N . PRO A 1 322 ? 17.377 -32.896 9.885 1.00 34.93 875 PRO A N 1
ATOM 2556 C CA . PRO A 1 322 ? 17.806 -31.711 10.631 1.00 30.23 875 PRO A CA 1
ATOM 2557 C C . PRO A 1 322 ? 16.830 -31.304 11.730 1.00 30.27 875 PRO A C 1
ATOM 2558 O O . PRO A 1 322 ? 17.260 -30.986 12.846 1.00 29.70 875 PRO A O 1
ATOM 2562 N N . HIS A 1 323 ? 15.536 -31.306 11.420 1.00 36.00 876 HIS A N 1
ATOM 2563 C CA . HIS A 1 323 ? 14.526 -30.876 12.388 1.00 32.82 876 HIS A CA 1
ATOM 2564 C C . HIS A 1 323 ? 14.333 -31.891 13.515 1.00 32.00 876 HIS A C 1
ATOM 2565 O O . HIS A 1 323 ? 14.140 -31.517 14.678 1.00 32.13 876 HIS A O 1
ATOM 2572 N N . GLY A 1 324 ? 14.405 -33.173 13.172 1.00 27.89 877 GLY A N 1
ATOM 2573 C CA . GLY A 1 324 ? 14.398 -34.217 14.178 1.00 28.66 877 GLY A CA 1
ATOM 2574 C C . GLY A 1 324 ? 15.568 -34.046 15.131 1.00 35.07 877 GLY A C 1
ATOM 2575 O O . GLY A 1 324 ? 15.388 -34.044 16.354 1.00 31.16 877 GLY A O 1
ATOM 2576 N N . LYS A 1 325 ? 16.770 -33.890 14.574 1.00 28.01 878 LYS A N 1
ATOM 2577 C CA . LYS A 1 325 ? 17.976 -33.723 15.387 1.00 33.14 878 LYS A CA 1
ATOM 2578 C C . LYS A 1 325 ? 17.908 -32.491 16.295 1.00 36.87 878 LYS A C 1
ATOM 2579 O O . LYS A 1 325 ? 18.594 -32.425 17.309 1.00 36.13 878 LYS A O 1
ATOM 2585 N N . ARG A 1 326 ? 17.092 -31.513 15.919 1.00 32.84 879 ARG A N 1
ATOM 2586 C CA . ARG A 1 326 ? 16.984 -30.284 16.684 1.00 24.55 879 ARG A CA 1
ATOM 2587 C C . ARG A 1 326 ? 16.301 -30.554 18.017 1.00 36.23 879 ARG A C 1
ATOM 2588 O O . ARG A 1 326 ? 16.776 -30.131 19.075 1.00 43.84 879 ARG A O 1
ATOM 2596 N N . ILE A 1 327 ? 15.178 -31.262 17.953 1.00 32.33 880 ILE A N 1
ATOM 2597 C CA . ILE A 1 327 ? 14.395 -31.589 19.134 1.00 25.86 880 ILE A CA 1
ATOM 2598 C C . ILE A 1 327 ? 15.118 -32.589 20.024 1.00 30.88 880 ILE A C 1
ATOM 2599 O O . ILE A 1 327 ? 15.018 -32.534 21.248 1.00 40.63 880 ILE A O 1
ATOM 2604 N N . ILE A 1 328 ? 15.839 -33.509 19.398 1.00 34.71 881 ILE A N 1
ATOM 2605 C CA . ILE A 1 328 ? 16.645 -34.478 20.124 1.00 35.24 881 ILE A CA 1
ATOM 2606 C C . ILE A 1 328 ? 17.612 -33.738 21.048 1.00 45.92 881 ILE A C 1
ATOM 2607 O O . ILE A 1 328 ? 17.947 -34.208 22.146 1.00 32.53 881 ILE A O 1
ATOM 2612 N N . GLY A 1 329 ? 18.042 -32.564 20.596 1.00 39.88 882 GLY A N 1
ATOM 2613 C CA . GLY A 1 329 ? 18.997 -31.761 21.331 1.00 43.46 882 GLY A CA 1
ATOM 2614 C C . GLY A 1 329 ? 18.391 -31.140 22.571 1.00 45.94 882 GLY A C 1
ATOM 2615 O O . GLY A 1 329 ? 19.107 -30.741 23.491 1.00 44.32 882 GLY A O 1
ATOM 2616 N N . MET A 1 330 ? 17.066 -31.064 22.603 1.00 38.71 883 MET A N 1
ATOM 2617 C CA . MET A 1 330 ? 16.379 -30.391 23.696 1.00 42.24 883 MET A CA 1
ATOM 2618 C C . MET A 1 330 ? 15.907 -31.385 24.744 1.00 44.44 883 MET A C 1
ATOM 2619 O O . MET A 1 330 ? 15.240 -31.005 25.704 1.00 42.70 883 MET A O 1
ATOM 2624 N N . LEU A 1 331 ? 16.276 -32.651 24.574 1.00 46.48 884 LEU A N 1
ATOM 2625 C CA . LEU A 1 331 ? 15.570 -33.732 25.257 1.00 49.25 884 LEU A CA 1
ATOM 2626 C C . LEU A 1 331 ? 16.007 -34.150 26.660 1.00 60.72 884 LEU A C 1
ATOM 2627 O O . LEU A 1 331 ? 15.157 -34.497 27.484 1.00 68.29 884 LEU A O 1
ATOM 2632 N N . HIS A 1 332 ? 17.301 -34.147 26.950 1.00 56.96 885 HIS A N 1
ATOM 2633 C CA . HIS A 1 332 ? 17.718 -34.674 28.251 1.00 63.35 885 HIS A CA 1
ATOM 2634 C C . HIS A 1 332 ? 18.364 -33.637 29.166 1.00 69.44 885 HIS A C 1
ATOM 2635 O O . HIS A 1 332 ? 18.269 -33.741 30.390 1.00 67.66 885 HIS A O 1
ATOM 2642 N N . LEU A 1 333 ? 19.005 -32.643 28.556 1.00 64.49 886 LEU A N 1
ATOM 2643 C CA . LEU A 1 333 ? 19.518 -31.463 29.253 1.00 63.96 886 LEU A CA 1
ATOM 2644 C C . LEU A 1 333 ? 19.671 -31.642 30.767 1.00 78.42 886 LEU A C 1
ATOM 2645 O O . LEU A 1 333 ? 20.501 -30.988 31.402 1.00 59.73 886 LEU A O 1
#

Sequence (333 aa):
SRFADAVLDQYIGSIHSLCKDQHGCRFLQKQLDILGSKAADAIFEETKDYTVELMTDSFGNYLIQKLLEEVTTEQRIVLTKISSPHFVEISLNPHGTRALQKLIECIKTDEEAQIVVDSLRPYTVQLSKDLNGNHVIQKCLQRLKPENFQFIFDAISDSCIDIATHRHGCCVLQRCLDHGTTEQCDNLCDKLLALVDKLTLDPFGNYVVQYIITKEAEKNKYDYTHKIVHLLKPRAIELSIHKFGSNVIEKILKTAIVSEPMILEILNNGGETGIQSLLNDSYGNYVLQTALDISHKQNDYLYKRLSEIVAPLLVGPIRNTPHGKRIIGMLHL

Organism: Saccharomyces cerevisiae (strain ATCC 204508 / S288c) (NCBI:txid559292)

Solvent-accessible surface area: 15229 Å² total; per-residue (Å²): 104,201,19,70,149,17,86,10,111,110,42,95,62,55,0,69,48,14,1,133,71,69,100,0,1,154,6,0,35,88,13,1,97,110,90,18,77,170,0,2,61,19,0,10,93,42,0,58,103,101,0,23,121,10,0,28,46,49,77,0,0,101,0,0,29,39,0,1,87,70,8,66,29,125,21,5,23,57,0,0,110,56,0,14,98,77,2,35,94,0,0,73,32,67,40,0,6,86,0,0,33,55,0,2,50,23,25,147,46,87,88,0,4,82,34,0,7,71,20,0,121,87,89,3,40,86,0,0,65,31,113,27,0,3,80,0,0,9,22,0,3,71,127,18,115,40,135,25,3,70,15,0,8,74,25,0,30,125,27,10,64,52,0,0,35,51,150,34,0,8,53,0,1,38,69,0,10,50,71,18,52,104,124,13,16,51,85,3,6,69,83,2,33,88,46,6,76,142,0,0,66,25,56,46,0,0,113,0,1,31,49,8,0,38,34,20,34,102,133,116,165,56,61,11,0,88,100,1,9,137,77,0,58,95,60,3,35,90,0,0,68,54,125,64,0,9,47,0,0,43,52,0,0,134,8,70,81,3,0,49,53,0,0,67,26,0,4,82,122,10,21,90,105,4,0,77,43,0,0,78,35,90,73,0,1,114,2,0,44,12,0,0,42,17,0,65,144,73,40,106,140,4,4,113,63,0,12,119,34,0,43,78,30,2,95,44,108,25,110,114,40,105,55,0,120,68,0,44,45,24,10,151,106

GO terms:
  GO:0003729 mRNA binding (F, IDA)
  GO:0017148 negative regulation of translation (P, IDA)
  GO:0000288 nuclear-transcribed mRNA catabolic process, deadenylation-dependent decay (P, IDA)
  GO:0000288 nuclear-transcribed mRNA catabolic process, deadenylation-dependent decay (P, IGI)
  GO:0005737 cytoplasm (C, HDA)
  GO:0003729 mRNA binding (F, HDA)
  GO:0008104 intracellular protein localization (P, IMP)

CATH classification: 1.25.10.10

Radius of gyration: 26.97 Å; Cα contacts (8 Å, |Δi|>4): 460; chains: 1; bounding box: 51×80×44 Å

Secondary structure (DSSP, 8-state):
-TTTT--GGGTTT-HHHHTSSHHHHHHHHHHHHHS-HHHHHHHHHHHGGGHHHHHTSTTHHHHHHHHHHHS-HHHHHHHHHHHGGGHHHHHHSTTHHHHHHHHHHH--SHHHHHHHHHHHGGGHHHHHTSTTHHHHHHHHHHHS-HHHHHHHHHHHHHSHHHHHTSTTHHHHHHHHHHH--HHHHHHHHHHHHTTHHHHHTSTTHHHHHHHHHHHHHHHT--SHHHHHHHHHGGGHHHHHTSTTHHHHHHHHHTSHHHHHHHHHHIIIIIHHHHHHHHHTSTTHHHHHHHHHHHHHHH-HHHHHHHHHHHGGG--GGGGGSHHHHHHHTTS--

InterPro domains:
  IPR001313 Pumilio RNA-binding repeat [PF00806] (568-599)
  IPR001313 Pumilio RNA-binding repeat [PF00806] (605-631)
  IPR001313 Pumilio RNA-binding repeat [PF00806] (639-671)
  IPR001313 Pumilio RNA-binding repeat [PF00806] (678-709)
  IPR001313 Pumilio RNA-binding repeat [PF00806] (713-746)
  IPR001313 Pumilio RNA-binding repeat [PF00806] (752-767)
  IPR001313 Pumilio RNA-binding repeat [PF00806] (790-808)
  IPR001313 Pumilio RNA-binding repeat [PF00806] (834-846)
  IPR001313 Pumilio RNA-binding repeat [PS50302] (563-598)
  IPR001313 Pumilio RNA-binding repeat [PS50302] (599-634)
  IPR001313 Pumilio RNA-binding repeat [PS50302] (635-671)
  IPR001313 Pumilio RNA-binding repeat [PS50302] (672-707)
  IPR001313 Pumilio RNA-binding repeat [PS50302] (708-743)
  IPR001313 Pumilio RNA-binding repeat [PS50302] (744-783)
  IPR001313 Pumilio RNA-binding repeat [PS50302] (784-821)
  IPR001313 Pumilio RNA-binding repeat [SM00025] (563-598)
  IPR001313 Pumilio RNA-binding repeat [SM00025] (599-634)
  IPR001313 Pumilio RNA-binding repeat [SM00025] (635-671)
  IPR001313 Pumilio RNA-binding repeat [SM00025] (672-707)
  IPR001313 Pumilio RNA-binding repeat [SM00025] (708-743)

Foldseek 3Di:
DVPPPHDPVVCQVPLVVLLQDLVSLVSLLVACVPVNAVSLVSNLVVCLQPLLVLQLHPRSVVSLLSSLQRHDLVSLLSSLVNCLQVLVVLQLHQRSLVSLLSSLQRHDDVVSLCSNLVSCLVCLQVLQQHPRSVSSLLSCLVRDDLVSNVSNLVVCLVVVPPLLLHPRSVVSLLSCLVRPDPVSVVSNLVSLLVVLVVLQLGPRSVVSLLSVLVSCLVVVHDDVLVSSCVVCLLCLLVL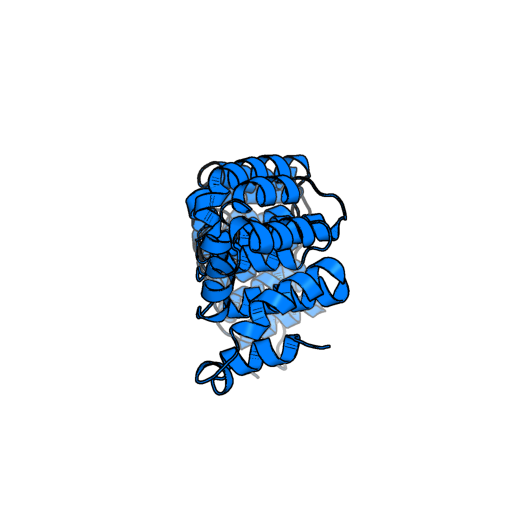QQHPRNVVNSLSQCPRVVRNVSSLVSCCPVCPLPSLLVLLPHPGSLVVLLSSLVSCVVRPPVSNVSSLVSLVVNLDDPLVPDPSSVSSVVSHDD

B-factor: mean 27.93, std 11.65, range [16.23, 108.84]

Nearest PDB structures (foldseek):
  3bx2-assembly2_B  TM=9.928E-01  e=5.377E-37  Saccharomyces cerevisiae
  3bx3-assembly1_A  TM=9.914E-01  e=7.567E-35  Saccharomyces cerevisiae
  3bx3-assembly2_B  TM=9.975E-01  e=2.749E-32  Saccharomyces cerevisiae
  1m8y-assembly1_A  TM=8.903E-01  e=5.355E-17  Homo sapiens
  2yjy-assembly2_A  TM=8.800E-01  e=1.630E-16  Homo sapiens